Protein AF-A0A8H7NB41-F1 (afdb_monomer)

Solvent-accessible surface area (backbone atoms only — not comparable to full-atom values): 12766 Å² total; per-residue (Å²): 109,43,69,23,85,87,46,98,56,74,34,57,59,81,35,36,97,73,46,56,68,44,101,48,94,62,85,57,96,86,59,66,92,69,53,37,50,67,90,73,37,62,78,40,71,71,54,55,66,66,42,53,31,49,60,59,39,27,73,74,64,33,62,67,56,43,27,55,53,50,49,57,50,47,51,48,34,48,53,46,55,48,37,55,51,52,49,55,53,49,57,59,55,50,48,54,62,74,42,42,84,74,44,59,79,87,51,32,64,60,52,50,52,51,72,63,52,76,75,71,68,50,87,93,48,84,58,84,50,73,72,44,52,56,50,50,54,53,47,49,54,55,48,47,54,55,63,72,63,45,59,82,70,55,38,62,56,52,45,65,77,36,47,68,57,49,51,45,68,74,41,45,62,61,53,52,53,49,52,52,47,52,54,51,54,51,51,52,40,71,77,40,45,62,55,57,44,53,45,53,63,34,74,66,56,74,60,90,76,85,78,91,73,76,85,125

Radius of gyration: 22.37 Å; Cα contacts (8 Å, |Δi|>4): 162; chains: 1; bounding box: 49×41×61 Å

Mean predicted aligned error: 10.32 Å

Nearest PDB structures (foldseek):
  4tx5-assembly1_B  TM=2.158E-01  e=6.865E+00  Homo sapiens
  4tx5-assembly1_A  TM=2.307E-01  e=7.970E+00  Homo sapiens

Organism: Bionectria ochroleuca (NCBI:txid29856)

Structure (mmCIF, N/CA/C/O backbone):
data_AF-A0A8H7NB41-F1
#
_entry.id   AF-A0A8H7NB41-F1
#
loop_
_atom_site.group_PDB
_atom_site.id
_atom_site.type_symbol
_atom_site.label_atom_id
_atom_site.label_alt_id
_atom_site.label_comp_id
_atom_site.label_asym_id
_atom_site.label_entity_id
_atom_site.label_seq_id
_atom_site.pdbx_PDB_ins_code
_atom_site.Cartn_x
_atom_site.Cartn_y
_atom_site.Cartn_z
_atom_site.occupancy
_atom_site.B_iso_or_equiv
_atom_site.auth_seq_id
_atom_site.auth_comp_id
_atom_site.auth_asym_id
_atom_site.auth_atom_id
_atom_site.pdbx_PDB_model_num
ATOM 1 N N . MET A 1 1 ? -1.465 -9.335 20.911 1.00 74.50 1 MET A N 1
ATOM 2 C CA . MET A 1 1 ? -2.597 -9.201 21.853 1.00 74.50 1 MET A CA 1
ATOM 3 C C . MET A 1 1 ? -2.421 -7.928 22.672 1.00 74.50 1 MET A C 1
ATOM 5 O O . MET A 1 1 ? -1.280 -7.598 22.970 1.00 74.50 1 MET A O 1
ATOM 9 N N . ALA A 1 2 ? -3.509 -7.241 23.026 1.00 77.25 2 ALA A N 1
ATOM 10 C CA . ALA A 1 2 ? -3.534 -6.045 23.873 1.00 77.25 2 ALA A CA 1
ATOM 11 C C . ALA A 1 2 ? -4.668 -6.134 24.917 1.00 77.25 2 ALA A C 1
ATOM 13 O O . ALA A 1 2 ? -5.658 -6.845 24.715 1.00 77.25 2 ALA A O 1
ATOM 14 N N . ARG A 1 3 ? -4.509 -5.459 26.062 1.00 83.38 3 ARG A N 1
ATOM 15 C CA . ARG A 1 3 ? -5.505 -5.469 27.143 1.00 83.38 3 ARG A CA 1
ATOM 16 C C . ARG A 1 3 ? -6.560 -4.402 26.867 1.00 83.38 3 ARG A C 1
ATOM 18 O O . ARG A 1 3 ? -6.223 -3.241 26.693 1.00 83.38 3 ARG A O 1
ATOM 25 N N . CYS A 1 4 ? -7.832 -4.791 26.873 1.00 86.94 4 CYS A N 1
ATOM 26 C CA . CYS A 1 4 ? -8.945 -3.849 26.968 1.00 86.94 4 CYS A CA 1
ATOM 27 C C . CYS A 1 4 ? -9.380 -3.803 28.437 1.00 86.94 4 CYS A C 1
ATOM 29 O O . CYS A 1 4 ? -9.707 -4.861 28.975 1.00 86.94 4 CYS A O 1
ATOM 31 N N . PRO A 1 5 ? -9.451 -2.639 29.105 1.00 86.25 5 PRO A N 1
ATOM 32 C CA . PRO A 1 5 ? -9.837 -2.623 30.515 1.00 86.25 5 PRO A CA 1
ATOM 33 C C . PRO A 1 5 ? -11.331 -2.918 30.751 1.00 86.25 5 PRO A C 1
ATOM 35 O O . PRO A 1 5 ? -11.762 -2.959 31.894 1.00 86.25 5 PRO A O 1
ATOM 38 N N . GLY A 1 6 ? -12.124 -3.089 29.685 1.00 85.38 6 GLY A N 1
ATOM 39 C CA . GLY A 1 6 ? -13.514 -3.558 29.746 1.00 85.38 6 GLY A CA 1
ATOM 40 C C . GLY A 1 6 ? -13.665 -5.054 29.445 1.00 85.38 6 GLY A C 1
ATOM 41 O O . GLY A 1 6 ? -14.783 -5.552 29.426 1.00 85.38 6 GLY A O 1
ATOM 42 N N . CYS A 1 7 ? -12.565 -5.770 29.184 1.00 87.56 7 CYS A N 1
ATOM 43 C CA . CYS A 1 7 ? -12.576 -7.204 28.907 1.00 87.56 7 CYS A CA 1
ATOM 44 C C . CYS A 1 7 ? -11.772 -7.966 29.961 1.00 87.56 7 CYS A C 1
ATOM 46 O O . CYS A 1 7 ? -10.692 -7.541 30.369 1.00 87.56 7 CYS A O 1
ATOM 48 N N . GLU A 1 8 ? -12.250 -9.154 30.325 1.00 86.19 8 GLU A N 1
ATOM 49 C CA . GLU A 1 8 ? -11.515 -10.083 31.194 1.00 86.19 8 GLU A CA 1
ATOM 50 C C . GLU A 1 8 ? -10.350 -10.764 30.465 1.00 86.19 8 GLU A C 1
ATOM 52 O O . GLU A 1 8 ? -9.361 -11.167 31.074 1.00 86.19 8 GLU A O 1
ATOM 57 N N . ARG A 1 9 ? -10.458 -10.889 29.137 1.00 85.56 9 ARG A N 1
ATOM 58 C CA . ARG A 1 9 ? -9.464 -11.545 28.283 1.00 85.56 9 ARG A CA 1
ATOM 59 C C . ARG A 1 9 ? -8.695 -10.531 27.453 1.00 85.56 9 ARG A C 1
ATOM 61 O O . ARG A 1 9 ? -9.246 -9.523 27.002 1.00 85.56 9 ARG A O 1
ATOM 68 N N . TRP A 1 10 ? -7.435 -10.861 27.186 1.00 84.44 10 TRP A N 1
ATOM 69 C CA . TRP A 1 10 ? -6.636 -10.184 26.173 1.00 84.44 10 TRP A CA 1
ATOM 70 C C . TRP A 1 10 ? -7.332 -10.261 24.816 1.00 84.44 10 TRP A C 1
ATOM 72 O O . TRP A 1 10 ? -7.887 -11.296 24.457 1.00 84.44 10 TRP A O 1
ATOM 82 N N . GLN A 1 11 ? -7.282 -9.162 24.072 1.00 84.38 11 GLN A N 1
ATOM 83 C CA . GLN A 1 11 ? -7.895 -9.042 22.755 1.00 84.38 11 GLN A CA 1
ATOM 84 C C . GLN A 1 11 ? -6.811 -9.011 21.676 1.00 84.38 11 GLN A C 1
ATOM 86 O O . GLN A 1 11 ? -5.662 -8.629 21.934 1.00 84.38 11 GLN A O 1
ATOM 91 N N . GLU A 1 12 ? -7.155 -9.408 20.455 1.00 80.19 12 GLU A N 1
ATOM 92 C CA . GLU A 1 12 ? -6.266 -9.215 19.312 1.00 80.19 12 GLU A CA 1
ATOM 93 C C . GLU A 1 12 ? -6.061 -7.720 19.044 1.00 80.19 12 GLU A C 1
ATOM 95 O O . GLU A 1 12 ? -6.922 -6.895 19.328 1.00 80.19 12 GLU A O 1
ATOM 100 N N . VAL A 1 13 ? -4.904 -7.350 18.491 1.00 76.62 13 VAL A N 1
ATOM 101 C CA . VAL A 1 13 ? -4.576 -5.937 18.213 1.00 76.62 13 VAL A CA 1
ATOM 102 C C . VAL A 1 13 ? -5.593 -5.301 17.263 1.00 76.62 13 VAL A C 1
ATOM 104 O O . VAL A 1 13 ? -5.957 -4.145 17.446 1.00 76.62 13 VAL A O 1
ATOM 107 N N . ARG A 1 14 ? -6.097 -6.064 16.287 1.00 75.50 14 ARG A N 1
ATOM 108 C CA . ARG A 1 14 ? -7.124 -5.598 15.344 1.00 75.50 14 ARG A CA 1
ATOM 109 C C . ARG A 1 14 ? -8.468 -5.271 15.995 1.00 75.50 14 ARG A C 1
ATOM 111 O O . ARG A 1 14 ? -9.273 -4.564 15.402 1.00 75.50 14 ARG A O 1
ATOM 118 N N . ALA A 1 15 ? -8.703 -5.731 17.226 1.00 83.19 15 ALA A N 1
ATOM 119 C CA . ALA A 1 15 ? -9.877 -5.333 17.990 1.00 83.19 15 ALA A CA 1
ATOM 120 C C . ALA A 1 15 ? -9.805 -3.860 18.431 1.00 83.19 15 ALA A C 1
ATOM 122 O O . ALA A 1 15 ? -10.724 -3.388 19.091 1.00 83.19 15 ALA A O 1
ATOM 123 N N . PHE A 1 16 ? -8.732 -3.131 18.111 1.00 82.75 16 PHE A N 1
ATOM 124 C CA . PHE A 1 16 ? -8.510 -1.743 18.493 1.00 82.75 16 PHE A CA 1
ATOM 125 C C . PHE A 1 16 ? -8.286 -0.855 17.266 1.00 82.75 16 PHE A C 1
ATOM 127 O O . PHE A 1 16 ? -7.778 -1.284 16.237 1.00 82.75 16 PHE A O 1
ATOM 134 N N . ARG A 1 17 ? -8.621 0.427 17.414 1.00 83.12 17 ARG A N 1
ATOM 135 C CA . ARG A 1 17 ? -8.547 1.457 16.365 1.00 83.12 17 ARG A CA 1
ATOM 136 C C . ARG A 1 17 ? -7.202 2.198 16.411 1.00 83.12 17 ARG A C 1
ATOM 138 O O . ARG A 1 17 ? -7.166 3.411 16.619 1.00 83.12 17 ARG A O 1
ATOM 145 N N . ILE A 1 18 ? -6.091 1.463 16.307 1.00 74.19 18 ILE A N 1
ATOM 146 C CA . ILE A 1 18 ? -4.708 1.977 16.443 1.00 74.19 18 ILE A CA 1
ATOM 147 C C . ILE A 1 18 ? -3.811 1.522 15.294 1.00 74.19 18 ILE A C 1
ATOM 149 O O . ILE A 1 18 ? -4.124 0.548 14.620 1.00 74.19 18 ILE A O 1
ATOM 153 N N . GLY A 1 19 ? -2.689 2.217 15.080 1.00 61.62 19 GLY A N 1
ATOM 154 C CA . GLY A 1 19 ? -1.630 1.748 14.174 1.00 61.62 19 GLY A CA 1
ATOM 155 C C . GLY A 1 19 ? -1.609 2.377 12.781 1.00 61.62 19 GLY A C 1
ATOM 156 O O . GLY A 1 19 ? -0.926 1.861 11.910 1.00 61.62 19 GLY A O 1
ATOM 157 N N . VAL A 1 20 ? -2.276 3.517 12.565 1.00 54.59 20 VAL A N 1
ATOM 158 C CA . VAL A 1 20 ? -2.261 4.224 11.262 1.00 54.59 20 VAL A CA 1
ATOM 159 C C . VAL A 1 20 ? -0.843 4.664 10.866 1.00 54.59 20 VAL A C 1
ATOM 161 O O . VAL A 1 20 ? -0.573 4.903 9.700 1.00 54.59 20 VAL A O 1
ATOM 164 N N . GLY A 1 21 ? 0.088 4.753 11.820 1.00 51.53 21 GLY A N 1
ATOM 165 C CA . GLY A 1 21 ? 1.471 5.166 11.585 1.00 51.53 21 GLY A CA 1
ATOM 166 C C . GLY A 1 21 ? 2.510 4.045 11.644 1.00 51.53 21 GLY A C 1
ATOM 167 O O . GLY A 1 21 ? 3.604 4.215 11.117 1.00 51.53 21 GLY A O 1
ATOM 168 N N . GLU A 1 22 ? 2.201 2.911 12.265 1.00 53.53 22 GLU A N 1
ATOM 169 C CA . GLU A 1 22 ? 3.237 2.089 12.889 1.00 53.53 22 GLU A CA 1
ATOM 170 C C . GLU A 1 22 ? 3.046 0.602 12.629 1.00 53.53 22 GLU A C 1
ATOM 172 O O . GLU A 1 22 ? 1.958 0.053 12.786 1.00 53.53 22 GLU A O 1
ATOM 177 N N . ARG A 1 23 ? 4.154 -0.090 12.344 1.00 49.66 23 ARG A N 1
ATOM 178 C CA . ARG A 1 23 ? 4.173 -1.559 12.199 1.00 49.66 23 ARG A CA 1
ATOM 179 C C . ARG A 1 23 ? 3.940 -2.291 13.527 1.00 49.66 23 ARG A C 1
ATOM 181 O O . ARG A 1 23 ? 3.882 -3.519 13.555 1.00 49.66 23 ARG A O 1
ATOM 188 N N . ARG A 1 24 ? 3.875 -1.561 14.647 1.00 53.34 24 ARG A N 1
ATOM 189 C CA . ARG A 1 24 ? 3.711 -2.097 16.002 1.00 53.34 24 ARG A CA 1
ATOM 190 C C . ARG A 1 24 ? 2.531 -1.428 16.694 1.00 53.34 24 ARG A C 1
ATOM 192 O O . ARG A 1 24 ? 2.355 -0.220 16.622 1.00 53.34 24 ARG A O 1
ATOM 199 N N . TRP A 1 25 ? 1.772 -2.228 17.439 1.00 57.75 25 TRP A N 1
ATOM 200 C CA . TRP A 1 25 ? 0.631 -1.757 18.232 1.00 57.75 25 TRP A CA 1
ATOM 201 C C . TRP A 1 25 ? 1.036 -0.996 19.502 1.00 57.75 25 TRP A C 1
ATOM 203 O O . TRP A 1 25 ? 0.228 -0.262 20.063 1.00 57.75 25 TRP A O 1
ATOM 213 N N . ARG A 1 26 ? 2.284 -1.174 19.954 1.00 61.16 26 ARG A N 1
ATOM 214 C CA . ARG A 1 26 ? 2.897 -0.450 21.070 1.00 61.16 26 ARG A CA 1
ATOM 215 C C . ARG A 1 26 ? 4.232 0.155 20.611 1.00 61.16 26 ARG A C 1
ATOM 217 O O . ARG A 1 26 ? 5.002 -0.557 19.956 1.00 61.16 26 ARG A O 1
ATOM 224 N N . PRO A 1 27 ? 4.536 1.409 20.989 1.00 55.72 27 PRO A N 1
ATOM 225 C CA . PRO A 1 27 ? 5.874 1.986 20.895 1.00 55.72 27 PRO A CA 1
ATOM 226 C C . PRO A 1 27 ? 6.958 1.043 21.440 1.00 55.72 27 PRO A C 1
ATOM 228 O O . PRO A 1 27 ? 6.812 0.491 22.531 1.00 55.72 27 PRO A O 1
ATOM 231 N N . GLY A 1 28 ? 8.038 0.827 20.684 1.00 54.88 28 GLY A N 1
ATOM 232 C CA . GLY A 1 28 ? 9.206 0.067 21.153 1.00 54.88 28 GLY A CA 1
ATOM 233 C C . GLY A 1 28 ? 10.199 0.938 21.939 1.00 54.88 28 GLY A C 1
ATOM 234 O O . GLY A 1 28 ? 10.144 2.162 21.825 1.00 54.88 28 GLY A O 1
ATOM 235 N N . PRO A 1 29 ? 11.136 0.343 22.704 1.00 46.53 29 PRO A N 1
ATOM 236 C CA . PRO A 1 29 ? 12.234 1.099 23.309 1.00 46.53 29 PRO A CA 1
ATOM 237 C C . PRO A 1 29 ? 13.035 1.825 22.216 1.00 46.53 29 PRO A C 1
ATOM 239 O O . PRO A 1 29 ? 13.416 1.211 21.220 1.00 46.53 29 PRO A O 1
ATOM 242 N N . GLY A 1 30 ? 13.234 3.136 22.387 1.00 49.38 30 GLY A N 1
ATOM 243 C CA . GLY A 1 30 ? 13.803 4.031 21.368 1.00 49.38 30 GLY A CA 1
ATOM 244 C C . GLY A 1 30 ? 12.773 4.844 20.576 1.00 49.38 30 GLY A C 1
ATOM 245 O O . GLY A 1 30 ? 13.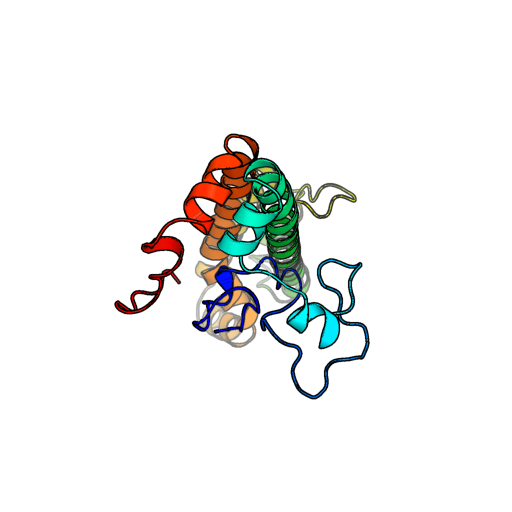153 5.553 19.648 1.00 49.38 30 GLY A O 1
ATOM 246 N N . PHE A 1 31 ? 11.483 4.767 20.924 1.00 48.69 31 PHE A N 1
ATOM 247 C CA . PHE A 1 31 ? 10.473 5.640 20.330 1.00 48.69 31 PHE A CA 1
ATOM 248 C C . PHE A 1 31 ? 10.774 7.110 20.650 1.00 48.69 31 PHE A C 1
ATOM 250 O O . PHE A 1 31 ? 10.920 7.445 21.831 1.00 48.69 31 PHE A O 1
ATOM 257 N N . PRO A 1 32 ? 10.833 8.002 19.645 1.00 45.28 32 PRO A N 1
ATOM 258 C CA . PRO A 1 32 ? 10.859 9.424 19.923 1.00 45.28 32 PRO A CA 1
ATOM 259 C C . PRO A 1 32 ? 9.572 9.780 20.672 1.00 45.28 32 PRO A C 1
ATOM 261 O O . PRO A 1 32 ? 8.468 9.409 20.262 1.00 45.28 32 PRO A O 1
ATOM 264 N N . ALA A 1 33 ? 9.715 10.468 21.805 1.00 40.66 33 ALA A N 1
ATOM 265 C CA . ALA A 1 33 ? 8.583 11.069 22.491 1.00 40.66 33 ALA A CA 1
ATOM 266 C C . ALA A 1 33 ? 7.851 11.968 21.480 1.00 40.66 33 ALA A C 1
ATOM 268 O O . ALA A 1 33 ? 8.414 12.966 21.039 1.00 40.66 33 ALA A O 1
ATOM 269 N N . GLY A 1 34 ? 6.644 11.577 21.057 1.00 43.75 34 GLY A N 1
ATOM 270 C CA . GLY A 1 34 ? 5.897 12.311 20.029 1.00 43.75 34 GLY A CA 1
ATOM 271 C C . GLY A 1 34 ? 5.425 11.511 18.812 1.00 43.75 34 GLY A C 1
ATOM 272 O O . GLY A 1 34 ? 4.915 12.108 17.872 1.00 43.75 34 GLY A O 1
ATOM 273 N N . ALA A 1 35 ? 5.593 10.186 18.776 1.00 42.19 35 ALA A N 1
ATOM 274 C CA . ALA A 1 35 ? 5.051 9.395 17.674 1.00 42.19 35 ALA A CA 1
ATOM 275 C C . ALA A 1 35 ? 3.515 9.452 17.647 1.00 42.19 35 ALA A C 1
ATOM 277 O O . ALA A 1 35 ? 2.834 9.127 18.630 1.00 42.19 35 ALA A O 1
ATOM 278 N N . THR A 1 36 ? 2.988 9.894 16.510 1.00 44.19 36 THR A N 1
ATOM 279 C CA . THR A 1 36 ? 1.588 10.254 16.336 1.00 44.19 36 THR A CA 1
ATOM 280 C C . THR A 1 36 ? 0.771 9.088 15.778 1.00 44.19 36 THR A C 1
ATOM 282 O O . THR A 1 36 ? 1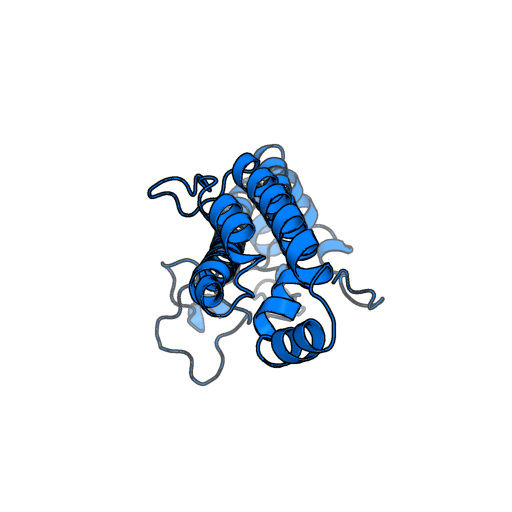.083 8.497 14.746 1.00 44.19 36 THR A O 1
ATOM 285 N N . HIS A 1 37 ? -0.347 8.772 16.429 1.00 45.19 37 HIS A N 1
ATOM 286 C CA . HIS A 1 37 ? -1.458 8.079 15.785 1.00 45.19 37 HIS A CA 1
ATOM 287 C C . HIS A 1 37 ? -2.154 9.087 14.873 1.00 45.19 37 HIS A C 1
ATOM 289 O O . HIS A 1 37 ? -2.820 10.000 15.361 1.00 45.19 37 HIS A O 1
ATOM 295 N N . GLY A 1 38 ? -1.914 8.972 13.564 1.00 46.94 38 GLY A N 1
ATOM 296 C CA . GLY A 1 38 ? -2.459 9.877 12.552 1.00 46.94 38 GLY A CA 1
ATOM 297 C C . GLY A 1 38 ? -2.202 11.348 12.876 1.00 46.94 38 GLY A C 1
ATOM 298 O O . GLY A 1 38 ? -3.134 12.041 13.265 1.00 46.94 38 GLY A O 1
ATOM 299 N N . GLU A 1 39 ? -0.954 11.801 12.758 1.00 45.41 39 GLU A N 1
ATOM 300 C CA . GLU A 1 39 ? -0.494 13.203 12.863 1.00 45.41 39 GLU A CA 1
ATOM 301 C C . GLU A 1 39 ? -0.858 13.993 14.143 1.00 45.41 39 GLU A C 1
ATOM 303 O O . GLU A 1 39 ? -0.312 15.069 14.351 1.00 45.41 39 GLU A O 1
ATOM 308 N N . THR A 1 40 ? -1.712 13.488 15.044 1.00 46.69 40 THR A N 1
ATOM 309 C CA . THR A 1 40 ? -2.364 14.330 16.068 1.00 46.69 40 THR A CA 1
ATOM 310 C C . THR A 1 40 ? -2.386 13.763 17.487 1.00 46.69 40 THR A C 1
ATOM 312 O O . THR A 1 40 ? -2.593 14.536 18.419 1.00 46.69 40 THR A O 1
ATOM 315 N N . VAL A 1 41 ? -2.138 12.464 17.711 1.00 55.75 41 VAL A N 1
ATOM 316 C CA . VAL A 1 41 ? -2.187 11.887 19.071 1.00 55.75 41 VAL A CA 1
ATOM 317 C C . VAL A 1 41 ? -0.894 11.166 19.430 1.00 55.75 41 VAL A C 1
ATOM 319 O O . VAL A 1 41 ? -0.582 10.131 18.850 1.00 55.75 41 VAL A O 1
ATOM 322 N N . ASN A 1 42 ? -0.171 11.669 20.431 1.00 60.59 42 ASN A N 1
ATOM 323 C CA . ASN A 1 42 ? 0.983 10.975 21.004 1.00 60.59 42 ASN A CA 1
ATOM 324 C C . ASN A 1 42 ? 0.533 9.659 21.650 1.00 60.59 42 ASN A C 1
ATOM 326 O O . ASN A 1 42 ? -0.284 9.669 22.573 1.00 60.59 42 ASN A O 1
ATOM 330 N N . ILE A 1 43 ? 1.081 8.528 21.198 1.00 65.00 43 ILE A N 1
ATOM 331 C CA . ILE A 1 43 ? 0.789 7.220 21.801 1.00 65.00 43 ILE A CA 1
ATOM 332 C C . ILE A 1 43 ? 1.522 7.126 23.147 1.00 65.00 43 ILE A C 1
ATOM 334 O O . ILE A 1 43 ? 2.682 6.721 23.216 1.00 65.00 43 ILE A O 1
ATOM 338 N N . THR A 1 44 ? 0.852 7.534 24.224 1.00 70.81 44 THR A N 1
ATOM 339 C CA . THR A 1 44 ? 1.337 7.403 25.606 1.00 70.81 44 THR A CA 1
ATOM 340 C C . THR A 1 44 ? 0.815 6.121 26.255 1.00 70.81 44 THR A C 1
ATOM 342 O O . THR A 1 44 ? -0.142 5.511 25.781 1.00 70.81 44 THR A O 1
ATOM 345 N N . GLU A 1 45 ? 1.418 5.710 27.372 1.00 72.25 45 GLU A N 1
ATOM 346 C CA . GLU A 1 45 ? 0.924 4.566 28.151 1.00 72.25 45 GLU A CA 1
ATOM 347 C C . GLU A 1 45 ? -0.497 4.830 28.678 1.00 72.25 45 GLU A C 1
ATOM 349 O O . GLU A 1 45 ? -1.373 3.992 28.508 1.00 72.25 45 GLU A O 1
ATOM 354 N N . ALA A 1 46 ? -0.781 6.056 29.134 1.00 75.94 46 ALA A N 1
ATOM 355 C CA . ALA A 1 46 ? -2.127 6.480 29.525 1.00 75.94 46 ALA A CA 1
ATOM 356 C C . ALA A 1 46 ? -3.152 6.405 28.373 1.00 75.94 46 ALA A C 1
ATOM 358 O O . ALA A 1 46 ? -4.305 6.037 28.593 1.00 75.94 46 ALA A O 1
ATOM 359 N N . PHE A 1 47 ? -2.748 6.724 27.136 1.00 76.25 47 PHE A N 1
ATOM 360 C CA . PHE A 1 47 ? -3.607 6.550 25.960 1.00 76.25 47 PHE A CA 1
ATOM 361 C C . PHE A 1 47 ? -3.909 5.067 25.701 1.00 76.25 47 PHE A C 1
ATOM 363 O O . PHE A 1 47 ? -5.061 4.700 25.468 1.00 76.25 47 PHE A O 1
ATOM 370 N N . LEU A 1 48 ? -2.883 4.213 25.771 1.00 75.00 48 LEU A N 1
ATOM 371 C CA . LEU A 1 48 ? -3.030 2.766 25.604 1.00 75.00 48 LEU A CA 1
ATOM 372 C C . LEU A 1 48 ? -3.878 2.137 26.716 1.00 75.00 48 LEU A C 1
ATOM 374 O O . LEU A 1 48 ? -4.661 1.237 26.436 1.00 75.00 48 LEU A O 1
ATOM 378 N N . ASP A 1 49 ? -3.785 2.631 27.946 1.00 76.31 49 ASP A N 1
ATOM 379 C CA . ASP A 1 49 ? -4.609 2.163 29.064 1.00 76.31 49 ASP A CA 1
ATOM 380 C C . ASP A 1 49 ? -6.065 2.639 28.952 1.00 76.31 49 ASP A C 1
ATOM 382 O O . ASP A 1 49 ? -6.986 1.978 29.434 1.00 76.31 49 ASP A O 1
ATOM 386 N N . GLY A 1 50 ? -6.297 3.773 28.287 1.00 79.19 50 GLY A N 1
ATOM 387 C CA . GLY A 1 50 ? -7.632 4.316 28.042 1.00 79.19 50 GLY A CA 1
ATOM 388 C C . GLY A 1 50 ? -8.372 3.667 26.870 1.00 79.19 50 GLY A C 1
ATOM 389 O O . GLY A 1 50 ? -9.592 3.825 26.751 1.00 79.19 50 GLY A O 1
ATOM 390 N N . ILE A 1 51 ? -7.677 2.937 25.991 1.00 82.88 51 ILE A N 1
ATOM 391 C CA . ILE A 1 51 ? -8.285 2.469 24.748 1.00 82.88 51 ILE A CA 1
ATOM 392 C C . ILE A 1 51 ? -9.194 1.251 24.950 1.00 82.88 51 ILE A C 1
ATOM 394 O O . ILE A 1 51 ? -8.857 0.247 25.579 1.00 82.88 51 ILE A O 1
ATOM 398 N N . ARG A 1 52 ? -10.391 1.328 24.363 1.00 89.00 52 ARG A N 1
ATOM 399 C CA . ARG A 1 52 ? -11.376 0.241 24.351 1.00 89.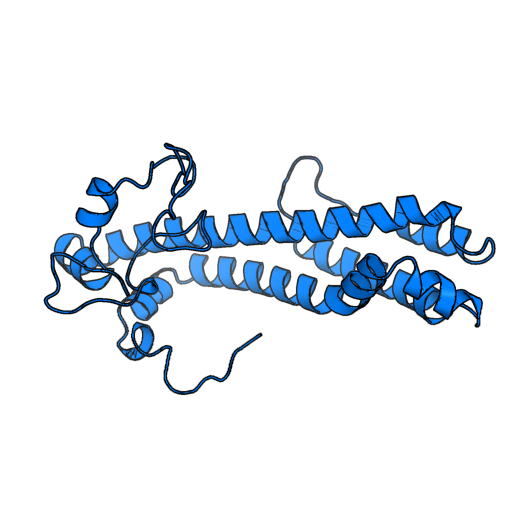00 52 ARG A CA 1
ATOM 400 C C . ARG A 1 52 ? -11.335 -0.517 23.032 1.00 89.00 52 ARG A C 1
ATOM 402 O O . ARG A 1 52 ? -11.263 0.107 21.966 1.00 89.00 52 ARG A O 1
ATOM 409 N N . CYS A 1 53 ? -11.467 -1.843 23.105 1.00 90.12 53 CYS A N 1
ATOM 410 C CA . CYS A 1 53 ? -11.698 -2.663 21.917 1.00 90.12 53 CYS A CA 1
ATOM 411 C C . CYS A 1 53 ? -13.013 -2.266 21.217 1.00 90.12 53 CYS A C 1
ATOM 413 O O . CYS A 1 53 ? -13.843 -1.564 21.798 1.00 90.12 53 CYS A O 1
ATOM 415 N N . ASN A 1 54 ? -13.213 -2.697 19.972 1.00 91.81 54 ASN A N 1
ATOM 416 C CA . ASN A 1 54 ? -14.379 -2.354 19.153 1.00 91.81 54 ASN A CA 1
ATOM 417 C C . ASN A 1 54 ? -15.692 -2.748 19.840 1.00 91.81 54 ASN A C 1
ATOM 419 O O . ASN A 1 54 ? -16.610 -1.937 19.877 1.00 91.81 54 ASN A O 1
ATOM 423 N N . ALA A 1 55 ? -15.746 -3.922 20.477 1.00 91.62 55 ALA A N 1
ATOM 424 C CA . ALA A 1 55 ? -16.926 -4.376 21.212 1.00 91.62 55 ALA A CA 1
ATOM 425 C C . ALA A 1 55 ? -17.264 -3.472 22.412 1.00 91.62 55 ALA A C 1
ATOM 427 O O . ALA A 1 55 ? -18.378 -2.961 22.499 1.00 91.62 55 ALA A O 1
ATOM 428 N N . CYS A 1 56 ? -16.303 -3.209 23.307 1.00 91.94 56 CYS A N 1
ATOM 429 C CA . CYS A 1 56 ? -16.529 -2.322 24.455 1.00 91.94 56 CYS A CA 1
ATOM 430 C C . CYS A 1 56 ? -16.820 -0.876 24.028 1.00 91.94 56 CYS A C 1
ATOM 432 O O . CYS A 1 56 ? -17.588 -0.187 24.692 1.00 91.94 56 CYS A O 1
ATOM 434 N N . PHE A 1 57 ? -16.212 -0.409 22.934 1.00 92.75 57 PHE A N 1
ATOM 435 C CA . PHE A 1 57 ? -16.492 0.915 22.385 1.00 92.75 57 PHE A CA 1
ATOM 436 C C . PHE A 1 57 ? -17.924 1.000 21.845 1.00 92.75 57 PHE A C 1
ATOM 438 O O . PHE A 1 57 ? -18.648 1.915 22.221 1.00 92.75 57 PHE A O 1
ATOM 445 N N . ALA A 1 58 ? -18.359 0.027 21.037 1.00 94.00 58 ALA A N 1
ATOM 446 C CA . ALA A 1 58 ? -19.726 -0.022 20.519 1.00 94.00 58 ALA A CA 1
ATOM 447 C C . ALA A 1 58 ? -20.769 -0.137 21.633 1.00 94.00 58 ALA A C 1
ATOM 449 O O . ALA A 1 58 ? -21.829 0.470 21.540 1.00 94.00 58 ALA A O 1
ATOM 450 N N . GLN A 1 59 ? -20.472 -0.883 22.699 1.00 94.00 59 GLN A N 1
ATOM 451 C CA . GLN A 1 59 ? -21.364 -0.987 23.853 1.00 94.00 59 GLN A CA 1
ATOM 452 C C . GLN A 1 59 ? -21.533 0.354 24.582 1.00 94.00 59 GLN A C 1
ATOM 454 O O . GLN A 1 59 ? -22.622 0.650 25.063 1.00 94.00 59 GLN A O 1
ATOM 459 N N . ALA A 1 60 ? -20.464 1.148 24.684 1.00 94.56 60 ALA A N 1
ATOM 460 C CA . ALA A 1 60 ? -20.483 2.424 25.394 1.00 94.56 60 ALA A CA 1
ATOM 461 C C . ALA A 1 60 ? -21.034 3.583 24.550 1.00 94.56 60 ALA A C 1
ATOM 463 O O . ALA A 1 60 ? -21.660 4.485 25.099 1.00 94.56 60 ALA A O 1
ATOM 464 N N . HIS A 1 61 ? -20.775 3.573 23.242 1.00 93.75 61 HIS A N 1
ATOM 465 C CA . HIS A 1 61 ? -21.033 4.718 22.370 1.00 93.75 61 HIS A CA 1
ATOM 466 C C . HIS A 1 61 ? -22.066 4.455 21.283 1.00 93.75 61 HIS A C 1
ATOM 468 O O . HIS A 1 61 ? -22.592 5.417 20.757 1.00 93.75 61 HIS A O 1
ATOM 474 N N . GLY A 1 62 ? -22.383 3.199 20.974 1.00 94.56 62 GLY A N 1
ATOM 475 C CA . GLY A 1 62 ? -23.238 2.845 19.848 1.00 94.56 62 GLY A CA 1
ATOM 476 C C . GLY A 1 62 ? -22.451 2.366 18.628 1.00 94.56 62 GLY A C 1
ATOM 477 O O . GLY A 1 62 ? -21.226 2.489 18.524 1.00 94.56 62 GLY A O 1
ATOM 478 N N . ARG A 1 63 ? -23.177 1.741 17.696 1.00 95.06 63 ARG A N 1
ATOM 479 C CA . ARG A 1 63 ? -22.602 1.219 16.448 1.00 95.06 63 ARG A CA 1
ATOM 480 C C . ARG A 1 63 ? -22.284 2.332 15.455 1.00 95.06 63 ARG A C 1
ATOM 482 O O . ARG A 1 63 ? -21.302 2.198 14.738 1.00 95.06 63 ARG A O 1
ATOM 489 N N . GLU A 1 64 ? -23.065 3.408 15.433 1.00 94.56 64 GLU A N 1
ATOM 490 C CA . GLU A 1 64 ? -22.874 4.540 14.516 1.00 94.56 64 GLU A CA 1
ATOM 491 C C . GLU A 1 64 ? -21.549 5.263 14.795 1.00 94.56 64 GLU A C 1
ATOM 493 O O . GLU A 1 64 ? -20.744 5.494 13.893 1.00 94.56 64 GLU A O 1
ATOM 498 N N . GLU A 1 65 ? -21.251 5.505 16.068 1.00 93.25 65 GLU A N 1
ATOM 499 C CA . GLU A 1 65 ? -19.998 6.083 16.539 1.00 93.25 65 GLU A CA 1
ATOM 500 C C . GLU A 1 65 ? -18.817 5.166 16.222 1.00 93.25 65 GLU A C 1
ATOM 502 O O . GLU A 1 65 ? -17.742 5.637 15.837 1.00 93.25 65 GLU A O 1
ATOM 507 N N . LEU A 1 66 ? -19.003 3.846 16.347 1.00 92.12 66 LEU A N 1
ATOM 508 C CA . LEU A 1 66 ? -17.987 2.884 15.933 1.00 92.12 66 LEU A CA 1
ATOM 509 C C . LEU A 1 66 ? -17.770 2.927 14.412 1.00 92.12 66 LEU A C 1
ATOM 511 O O . LEU A 1 66 ? -16.616 2.903 13.985 1.00 92.12 66 LEU A O 1
ATOM 515 N N . THR A 1 67 ? -18.832 3.036 13.607 1.00 93.12 67 THR A N 1
ATOM 516 C CA . THR A 1 67 ? -18.747 3.189 12.146 1.00 93.12 67 THR A CA 1
ATOM 517 C C . THR A 1 67 ? -17.926 4.419 11.780 1.00 93.12 67 THR A C 1
ATOM 519 O O . THR A 1 67 ? -16.985 4.313 10.992 1.00 93.12 67 THR A O 1
ATOM 522 N N . ALA A 1 68 ? -18.224 5.576 12.375 1.00 89.38 68 ALA A N 1
ATOM 523 C CA . ALA A 1 68 ? -17.496 6.816 12.115 1.00 89.38 68 ALA A CA 1
ATOM 524 C C . ALA A 1 68 ? -16.015 6.702 12.516 1.00 89.38 68 ALA A C 1
ATOM 526 O O . ALA A 1 68 ? -15.121 7.068 11.745 1.00 89.38 68 ALA A O 1
ATOM 527 N N . ALA A 1 69 ? -15.742 6.140 13.698 1.00 88.00 69 ALA A N 1
ATOM 528 C CA . ALA A 1 69 ? -14.383 5.956 14.194 1.00 88.00 69 ALA A CA 1
ATOM 529 C C . ALA A 1 69 ? -13.570 4.979 13.326 1.00 88.00 69 ALA A C 1
ATOM 531 O O . ALA A 1 69 ? -12.417 5.269 13.004 1.00 88.00 69 ALA A O 1
ATOM 532 N N . LEU A 1 70 ? -14.156 3.843 12.930 1.00 88.31 70 LEU A N 1
ATOM 5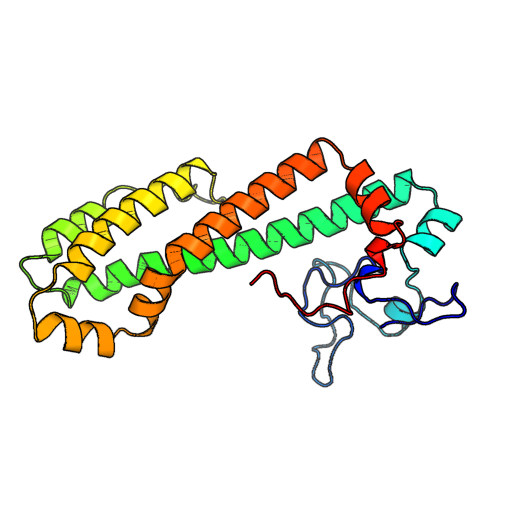33 C CA . LEU A 1 70 ? -13.504 2.860 12.062 1.00 88.31 70 LEU A CA 1
ATOM 534 C C . LEU A 1 70 ? -13.302 3.395 10.651 1.00 88.31 70 LEU A C 1
ATOM 536 O O . LEU A 1 70 ? -12.217 3.216 10.117 1.00 88.31 70 LEU A O 1
ATOM 540 N N . SER A 1 71 ? -14.284 4.087 10.076 1.00 88.31 71 SER A N 1
ATOM 541 C CA . SER A 1 71 ? -14.160 4.670 8.735 1.00 88.31 71 SER A CA 1
ATOM 542 C C . SER A 1 71 ? -13.027 5.695 8.695 1.00 88.31 71 SER A C 1
ATOM 544 O O . SER A 1 71 ? -12.135 5.604 7.859 1.00 88.31 71 SER A O 1
ATOM 546 N N . SER A 1 72 ? -12.993 6.619 9.662 1.00 84.69 72 SER A N 1
ATOM 547 C CA . SER A 1 72 ? -11.909 7.602 9.787 1.00 84.69 72 SER A CA 1
ATOM 548 C C . SER A 1 72 ? -10.541 6.931 9.955 1.00 84.69 72 SER A C 1
ATOM 550 O O . SER A 1 72 ? -9.576 7.293 9.282 1.00 84.69 72 SER A O 1
ATOM 552 N N . TRP A 1 73 ? -10.456 5.913 10.815 1.00 83.19 73 TRP A N 1
ATOM 553 C CA . TRP A 1 73 ? -9.231 5.144 11.026 1.00 83.19 73 TRP A CA 1
ATOM 554 C C . TRP A 1 73 ? -8.773 4.409 9.756 1.00 83.19 73 TRP A C 1
ATOM 556 O O . TRP A 1 73 ? -7.611 4.524 9.367 1.00 83.19 73 TRP A O 1
ATOM 566 N N . PHE A 1 74 ? -9.682 3.697 9.090 1.00 84.25 74 PHE A N 1
ATOM 567 C CA . PHE A 1 74 ? -9.384 2.867 7.926 1.00 84.25 74 PHE A CA 1
ATOM 568 C C . PHE A 1 74 ? -9.023 3.715 6.706 1.00 84.25 74 PHE A C 1
ATOM 570 O O . PHE A 1 74 ? -8.049 3.411 6.028 1.00 84.25 74 PHE A O 1
ATOM 577 N N . PHE A 1 75 ? -9.723 4.828 6.459 1.00 83.69 75 PHE A N 1
ATOM 578 C CA . PHE A 1 75 ? -9.370 5.731 5.360 1.00 83.69 75 PHE A CA 1
ATOM 579 C C . PHE A 1 75 ? -7.987 6.345 5.534 1.00 83.69 75 PHE A C 1
ATOM 581 O O . PHE A 1 75 ? -7.251 6.455 4.558 1.00 83.69 75 PHE A O 1
ATOM 588 N N . ARG A 1 76 ? -7.588 6.697 6.762 1.00 79.50 76 ARG A N 1
ATOM 589 C CA . ARG A 1 76 ? -6.217 7.166 7.002 1.00 79.50 76 ARG A CA 1
ATOM 590 C C . ARG A 1 76 ? -5.188 6.064 6.753 1.00 79.50 76 ARG A C 1
ATOM 592 O O . ARG A 1 76 ? -4.135 6.348 6.192 1.00 79.50 76 ARG A O 1
ATOM 599 N N . LEU A 1 77 ? -5.487 4.824 7.150 1.00 78.94 77 LEU A N 1
ATOM 600 C CA . LEU A 1 77 ? -4.616 3.674 6.897 1.00 78.94 77 LEU A CA 1
ATOM 601 C C . LEU A 1 77 ? -4.450 3.421 5.390 1.00 78.94 77 LEU A C 1
ATOM 603 O O . LEU A 1 77 ? -3.324 3.292 4.913 1.00 78.94 77 LEU A O 1
ATOM 607 N N . LEU A 1 78 ? -5.558 3.408 4.644 1.00 82.50 78 LEU A N 1
ATOM 608 C CA . LEU A 1 78 ? -5.557 3.252 3.190 1.00 82.50 78 LEU A CA 1
ATOM 609 C C . LEU A 1 78 ? -4.792 4.387 2.506 1.00 82.50 78 LEU A C 1
ATOM 611 O O . LEU A 1 78 ? -3.892 4.112 1.720 1.00 82.50 78 LEU A O 1
ATOM 615 N N . ALA A 1 79 ? -5.084 5.644 2.854 1.00 79.50 79 ALA A N 1
ATOM 616 C CA . ALA A 1 79 ? -4.424 6.811 2.273 1.00 79.50 79 ALA A CA 1
ATOM 617 C C . ALA A 1 79 ? -2.912 6.806 2.522 1.00 79.50 79 ALA A C 1
ATOM 619 O O . ALA A 1 79 ? -2.136 7.126 1.621 1.00 79.50 79 ALA A O 1
ATOM 620 N N . LYS A 1 80 ? -2.479 6.406 3.725 1.00 76.81 80 LYS A N 1
ATOM 621 C CA . LYS A 1 80 ? -1.056 6.267 4.030 1.00 76.81 80 LYS A CA 1
ATOM 622 C C . LYS A 1 80 ? -0.403 5.189 3.166 1.00 76.81 80 LYS A C 1
ATOM 624 O O . LYS A 1 80 ? 0.594 5.478 2.514 1.00 76.81 80 LYS A O 1
ATOM 629 N N . HIS A 1 81 ? -0.952 3.973 3.153 1.00 79.81 81 HIS A N 1
ATOM 630 C CA . HIS A 1 81 ? -0.379 2.877 2.365 1.00 79.81 81 HIS A CA 1
ATOM 631 C C . HIS A 1 81 ? -0.346 3.196 0.878 1.00 79.81 81 HIS A C 1
ATOM 633 O O . HIS A 1 81 ? 0.644 2.916 0.211 1.00 79.81 81 HIS A O 1
ATOM 639 N N . GLN A 1 82 ? -1.404 3.821 0.377 1.00 80.62 82 GLN A N 1
ATOM 640 C CA . GLN A 1 82 ? -1.454 4.314 -0.983 1.00 80.62 82 GLN A CA 1
ATOM 641 C C . GLN A 1 82 ? -0.321 5.316 -1.238 1.00 80.62 82 GLN A C 1
ATOM 643 O O . GLN A 1 82 ? 0.480 5.094 -2.135 1.00 80.62 82 GLN A O 1
ATOM 648 N N . SER A 1 83 ? -0.182 6.351 -0.405 1.00 77.50 83 SER A N 1
ATOM 649 C CA . SER A 1 83 ? 0.860 7.374 -0.587 1.00 77.50 83 SER A CA 1
ATOM 650 C C . SER A 1 83 ? 2.276 6.779 -0.566 1.00 77.50 83 SER A C 1
ATOM 652 O O . SER A 1 83 ? 3.118 7.163 -1.373 1.00 77.50 83 SER A O 1
ATOM 654 N N . GLU A 1 84 ? 2.548 5.820 0.329 1.00 78.44 84 GLU A N 1
ATOM 655 C CA . GLU A 1 84 ? 3.839 5.116 0.397 1.00 78.44 84 GLU A CA 1
ATOM 656 C C . GLU A 1 84 ? 4.129 4.328 -0.891 1.00 78.44 84 GLU A C 1
ATOM 658 O O . GLU A 1 84 ? 5.211 4.446 -1.462 1.00 78.44 84 GLU A O 1
ATOM 663 N N . LEU A 1 85 ? 3.152 3.566 -1.385 1.00 79.50 85 LEU A N 1
ATOM 664 C CA . LEU A 1 85 ? 3.309 2.747 -2.590 1.00 79.50 85 LEU A CA 1
ATOM 665 C C . LEU A 1 85 ? 3.404 3.575 -3.869 1.00 79.50 85 LEU A C 1
ATOM 667 O O . LEU A 1 85 ? 4.099 3.192 -4.807 1.00 79.50 85 LEU A O 1
ATOM 671 N N . GLU A 1 86 ? 2.694 4.694 -3.931 1.00 78.12 86 GLU A N 1
ATOM 672 C CA . GLU A 1 86 ? 2.765 5.619 -5.056 1.00 78.12 86 GLU A CA 1
ATOM 673 C C . GLU A 1 86 ? 4.121 6.314 -5.126 1.00 78.12 86 GLU A C 1
ATOM 675 O O . GLU A 1 86 ? 4.685 6.448 -6.214 1.00 78.12 86 GLU A O 1
ATOM 680 N N . LEU A 1 87 ? 4.674 6.702 -3.972 1.00 75.56 87 LEU A N 1
ATOM 681 C CA . LEU A 1 87 ? 6.047 7.188 -3.885 1.00 75.56 87 LEU A CA 1
ATOM 682 C C . LEU A 1 87 ? 7.029 6.107 -4.342 1.00 75.56 87 LEU A C 1
ATOM 684 O O . LEU A 1 87 ? 7.862 6.394 -5.195 1.00 75.56 87 LEU A O 1
ATOM 688 N N . ASP A 1 88 ? 6.896 4.867 -3.867 1.00 75.81 88 ASP A N 1
ATOM 689 C CA . ASP A 1 88 ? 7.750 3.757 -4.310 1.00 75.81 88 ASP A CA 1
ATOM 690 C C . ASP A 1 88 ? 7.648 3.532 -5.831 1.00 75.81 88 ASP A C 1
ATOM 692 O O . ASP A 1 88 ? 8.661 3.371 -6.513 1.00 75.81 88 ASP A O 1
ATOM 696 N N . ALA A 1 89 ? 6.439 3.579 -6.398 1.00 75.88 89 ALA A N 1
ATOM 697 C CA . ALA A 1 89 ? 6.229 3.459 -7.839 1.00 75.88 89 ALA A CA 1
ATOM 698 C C . ALA A 1 89 ? 6.903 4.597 -8.617 1.00 75.88 89 ALA A C 1
ATOM 700 O O . ALA A 1 89 ? 7.546 4.346 -9.637 1.00 75.88 89 ALA A O 1
ATOM 701 N N . PHE A 1 90 ? 6.773 5.834 -8.132 1.00 74.94 90 PHE A N 1
ATOM 702 C CA . PHE A 1 90 ? 7.349 7.019 -8.762 1.00 74.94 90 PHE A CA 1
ATOM 703 C C . PHE A 1 90 ? 8.877 7.033 -8.687 1.00 74.94 90 PHE A C 1
ATOM 705 O O . PHE A 1 90 ? 9.539 7.283 -9.690 1.00 74.94 90 PHE A O 1
ATOM 712 N N . TRP A 1 91 ? 9.448 6.750 -7.515 1.00 74.38 91 TRP A N 1
ATOM 713 C CA . TRP A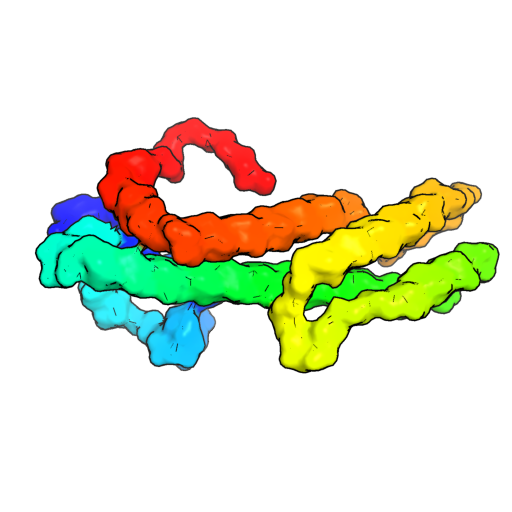 1 91 ? 10.896 6.773 -7.302 1.00 74.38 91 TRP A CA 1
ATOM 714 C C . TRP A 1 91 ? 11.604 5.740 -8.171 1.00 74.38 91 TRP A C 1
ATOM 716 O O . TRP A 1 91 ? 12.648 6.019 -8.753 1.00 74.38 91 TRP A O 1
ATOM 726 N N . GLU A 1 92 ? 11.042 4.541 -8.279 1.00 76.00 92 GLU A N 1
ATOM 727 C CA . GLU A 1 92 ? 11.626 3.487 -9.104 1.00 76.00 92 GLU A CA 1
ATOM 728 C C . GLU A 1 92 ? 11.411 3.749 -10.603 1.00 76.00 92 GLU A C 1
ATOM 730 O O . GLU A 1 92 ? 12.300 3.455 -11.403 1.00 76.00 92 GLU A O 1
ATOM 735 N N . TRP A 1 93 ? 10.298 4.389 -10.984 1.00 77.06 93 TRP A N 1
ATOM 736 C CA . TRP A 1 93 ? 10.117 4.908 -12.342 1.00 77.06 93 TRP A CA 1
ATOM 737 C C . TRP A 1 93 ? 11.182 5.954 -12.693 1.00 77.06 93 TRP A C 1
ATOM 739 O O . TRP A 1 93 ? 11.778 5.898 -13.769 1.00 77.06 93 TRP A O 1
ATOM 749 N N . ASP A 1 94 ? 11.476 6.882 -11.780 1.00 77.50 94 ASP A N 1
ATOM 750 C CA . ASP A 1 94 ? 12.481 7.921 -12.008 1.00 77.50 94 ASP A CA 1
ATOM 751 C C . ASP A 1 94 ? 13.900 7.345 -12.122 1.00 77.50 94 ASP A C 1
ATOM 753 O O . ASP A 1 94 ? 14.681 7.803 -12.951 1.00 77.50 94 ASP A O 1
ATOM 757 N N . LYS A 1 95 ? 14.214 6.240 -11.433 1.00 78.88 95 LYS A N 1
ATOM 758 C CA . LYS A 1 95 ? 15.501 5.544 -11.626 1.00 78.88 95 LYS A CA 1
ATOM 759 C C . LYS A 1 95 ? 15.718 5.034 -13.048 1.00 78.88 95 LYS A C 1
ATOM 761 O O . LYS A 1 95 ? 16.864 4.911 -13.471 1.00 78.88 95 LYS A O 1
ATOM 766 N N . ILE A 1 96 ? 14.663 4.753 -13.819 1.00 82.12 96 ILE A N 1
ATOM 767 C CA . ILE A 1 96 ? 14.821 4.405 -15.242 1.00 82.12 96 ILE A CA 1
ATOM 768 C C . ILE A 1 96 ? 15.444 5.585 -16.007 1.00 82.12 96 ILE A C 1
ATOM 770 O O . ILE A 1 96 ? 16.254 5.376 -16.912 1.00 82.12 96 ILE A O 1
ATOM 774 N N . ARG A 1 97 ? 15.122 6.827 -15.620 1.00 83.44 97 ARG A N 1
ATOM 775 C CA . ARG A 1 97 ? 15.718 8.048 -16.179 1.00 83.44 97 ARG A CA 1
ATOM 776 C C . ARG A 1 97 ? 17.209 8.131 -15.872 1.00 83.44 97 ARG A C 1
ATOM 778 O O . ARG A 1 97 ? 17.986 8.391 -16.788 1.00 83.44 97 ARG A O 1
ATOM 785 N N . ASP A 1 98 ? 17.597 7.851 -14.632 1.00 82.50 98 ASP A N 1
ATOM 786 C CA . ASP A 1 98 ? 19.004 7.837 -14.208 1.00 82.50 98 ASP A CA 1
ATOM 787 C C . ASP A 1 98 ? 19.817 6.755 -14.925 1.00 82.50 98 ASP A C 1
ATOM 789 O O . ASP A 1 98 ? 21.009 6.923 -15.179 1.00 82.50 98 ASP A O 1
ATOM 793 N N . LEU A 1 99 ? 19.166 5.648 -15.289 1.00 82.38 99 LEU A N 1
ATOM 794 C CA . LEU A 1 99 ? 19.792 4.532 -15.993 1.00 82.38 99 LEU A CA 1
ATOM 795 C C . LEU A 1 99 ? 19.902 4.738 -17.500 1.00 82.38 99 LEU A C 1
ATOM 797 O O . LEU A 1 99 ? 20.717 4.068 -18.136 1.00 82.38 99 LEU A O 1
ATOM 801 N N . LEU A 1 100 ? 19.124 5.657 -18.081 1.00 85.12 100 LEU A N 1
ATOM 802 C CA . LEU A 1 100 ? 19.092 5.897 -19.523 1.00 85.12 100 LEU A CA 1
ATOM 803 C C . LEU A 1 100 ? 20.492 6.071 -20.146 1.00 85.12 100 LEU A C 1
ATOM 805 O O . LEU A 1 100 ? 20.748 5.408 -21.151 1.00 85.12 100 LEU A O 1
ATOM 809 N N . PRO A 1 101 ? 21.428 6.866 -19.582 1.00 85.69 101 PRO A N 1
ATOM 810 C CA . PRO A 1 101 ? 22.763 7.033 -20.162 1.00 85.69 101 PRO A CA 1
ATOM 811 C C . PRO A 1 101 ? 23.595 5.748 -20.149 1.00 85.69 101 PRO A C 1
ATOM 813 O O . PRO A 1 101 ? 24.509 5.594 -20.957 1.00 85.69 101 PRO A O 1
ATOM 816 N N . SER A 1 102 ? 23.303 4.840 -19.217 1.00 83.00 102 SER A N 1
ATOM 817 C CA . SER A 1 102 ? 23.993 3.563 -19.097 1.00 83.00 102 SER A CA 1
ATOM 818 C C . SER A 1 102 ? 23.419 2.507 -20.030 1.00 83.00 102 SER A C 1
ATOM 820 O O . SER A 1 102 ? 24.113 1.537 -20.291 1.00 83.00 102 SER A O 1
ATOM 822 N N . LEU A 1 103 ? 22.197 2.647 -20.548 1.00 83.31 103 LEU A N 1
ATOM 823 C CA . LEU A 1 103 ? 21.607 1.649 -21.444 1.00 83.31 103 LEU A CA 1
ATOM 824 C C . LEU A 1 103 ? 22.353 1.553 -22.789 1.00 83.31 103 LEU A C 1
ATOM 826 O O . LEU A 1 103 ? 22.979 2.527 -23.214 1.00 83.31 103 LEU A O 1
ATOM 830 N N . PRO A 1 104 ? 22.265 0.411 -23.498 1.00 85.25 104 PRO A N 1
ATOM 831 C CA . PRO A 1 104 ? 22.801 0.280 -24.854 1.00 85.25 104 PRO A CA 1
ATOM 832 C C . PRO A 1 104 ? 22.287 1.398 -25.769 1.00 85.25 104 PRO A C 1
ATOM 834 O O . PRO A 1 104 ? 21.094 1.693 -25.772 1.00 85.25 104 PRO A O 1
ATOM 837 N N . SER A 1 105 ? 23.160 2.011 -26.574 1.00 87.06 105 SER A N 1
ATOM 838 C CA . SER A 1 105 ? 22.802 3.160 -27.430 1.00 87.06 105 SER A CA 1
ATOM 839 C C . SER A 1 105 ? 21.614 2.880 -28.358 1.00 87.06 105 SER A C 1
ATOM 841 O O . SER A 1 105 ? 20.831 3.776 -28.655 1.00 87.06 105 SER A O 1
ATOM 843 N N . GLU A 1 106 ? 21.452 1.625 -28.768 1.00 87.69 106 GLU A N 1
ATOM 844 C CA . GLU A 1 106 ? 20.360 1.128 -29.606 1.00 87.69 106 GLU A CA 1
ATOM 845 C C . GLU A 1 106 ? 18.994 1.163 -28.896 1.00 87.69 106 GLU A C 1
ATOM 847 O O . GLU A 1 106 ? 17.966 1.387 -29.534 1.00 87.69 106 GLU A O 1
ATOM 852 N N . THR A 1 107 ? 18.964 0.963 -27.573 1.00 87.81 107 THR A N 1
ATOM 853 C CA . THR A 1 107 ? 17.726 0.926 -26.777 1.00 87.81 107 THR A CA 1
ATOM 854 C C . THR A 1 107 ? 17.371 2.282 -26.172 1.00 87.81 107 THR A C 1
ATOM 856 O O . THR A 1 107 ? 16.197 2.530 -25.877 1.00 87.81 107 THR A O 1
ATOM 859 N N . GLN A 1 108 ? 18.347 3.187 -26.037 1.00 89.38 108 GLN A N 1
ATOM 860 C CA . GLN A 1 108 ? 18.154 4.521 -25.462 1.00 89.38 108 GLN A CA 1
ATOM 861 C C . GLN A 1 108 ? 17.001 5.316 -26.104 1.00 89.38 108 GLN A C 1
ATOM 863 O O . GLN A 1 108 ? 16.179 5.833 -25.348 1.00 89.38 108 GLN A O 1
ATOM 868 N N . PRO A 1 109 ? 16.842 5.403 -27.444 1.00 91.25 109 PRO A N 1
ATOM 869 C CA . PRO A 1 109 ? 15.742 6.165 -28.040 1.00 91.25 109 PRO A CA 1
ATOM 870 C C . PRO A 1 109 ? 14.363 5.613 -27.665 1.00 91.25 109 PRO A C 1
ATOM 872 O O . PRO A 1 109 ? 13.435 6.377 -27.398 1.00 91.25 109 PRO A O 1
ATOM 875 N N . ALA A 1 110 ? 14.232 4.285 -27.604 1.00 88.81 110 ALA A N 1
ATOM 876 C CA . ALA A 1 110 ? 12.982 3.625 -27.250 1.00 88.81 110 ALA A CA 1
ATOM 877 C C . ALA A 1 110 ? 12.627 3.858 -25.773 1.00 88.81 110 ALA A C 1
ATOM 879 O O . ALA A 1 110 ? 11.500 4.246 -25.468 1.00 88.81 110 ALA A O 1
ATOM 880 N N . VAL A 1 111 ? 13.597 3.721 -24.861 1.00 87.94 111 VAL A N 1
ATOM 881 C CA . VAL A 1 111 ? 13.387 4.028 -23.435 1.00 87.94 111 VAL A CA 1
ATOM 882 C C . VAL A 1 111 ? 13.113 5.516 -23.223 1.00 87.94 111 VAL A C 1
ATOM 884 O O . VAL A 1 111 ? 12.210 5.873 -22.471 1.00 87.94 111 VAL A O 1
ATOM 887 N N . GLN A 1 112 ? 13.807 6.399 -23.940 1.00 88.56 112 GLN A N 1
ATOM 888 C CA . GLN A 1 112 ? 13.551 7.835 -23.878 1.00 88.56 112 GLN A CA 1
ATOM 889 C C . GLN A 1 112 ? 12.131 8.182 -24.349 1.00 88.56 112 GLN A C 1
ATOM 891 O O . GLN A 1 112 ? 11.492 9.046 -23.752 1.00 88.56 112 GLN A O 1
ATOM 896 N N . SER A 1 113 ? 11.610 7.505 -25.377 1.00 87.19 113 SER A N 1
ATOM 897 C CA . SER A 1 113 ? 10.219 7.671 -25.811 1.00 87.19 113 SER A CA 1
ATOM 898 C C . SER A 1 113 ? 9.222 7.241 -24.732 1.00 87.19 113 SER A C 1
ATOM 900 O O . SER A 1 113 ? 8.223 7.927 -24.534 1.00 87.19 113 SER A O 1
ATOM 902 N N . ILE A 1 114 ? 9.494 6.143 -24.019 1.00 86.38 114 ILE A N 1
ATOM 903 C CA . ILE A 1 114 ? 8.656 5.666 -22.906 1.00 86.38 114 ILE A CA 1
ATOM 904 C C . ILE A 1 114 ? 8.662 6.679 -21.756 1.00 86.38 114 ILE A C 1
ATOM 906 O O . ILE A 1 114 ? 7.607 7.006 -21.227 1.00 86.38 114 ILE A O 1
ATOM 910 N N . LEU A 1 115 ? 9.829 7.224 -21.401 1.00 81.69 115 LEU A N 1
ATOM 911 C CA . LEU A 1 115 ? 9.957 8.227 -20.336 1.00 81.69 115 LEU A CA 1
ATOM 912 C C . LEU A 1 115 ? 9.316 9.577 -20.689 1.00 81.69 115 LEU A C 1
ATOM 914 O O . LEU A 1 115 ? 8.915 10.317 -19.793 1.00 81.69 115 LEU A O 1
ATOM 918 N N . ARG A 1 116 ? 9.252 9.920 -21.983 1.00 78.06 116 ARG A N 1
ATOM 919 C CA . ARG A 1 116 ? 8.602 11.142 -22.483 1.00 78.06 116 ARG A CA 1
ATOM 920 C C . ARG A 1 116 ? 7.093 11.018 -22.611 1.00 78.06 116 ARG A C 1
ATOM 922 O O . ARG A 1 116 ? 6.433 12.051 -22.680 1.00 78.06 116 ARG A O 1
ATOM 929 N N . ALA A 1 117 ? 6.553 9.802 -22.691 1.00 71.38 117 ALA A N 1
ATOM 930 C CA . ALA A 1 117 ? 5.118 9.607 -22.597 1.00 71.38 117 ALA A CA 1
ATOM 931 C C . ALA A 1 117 ? 4.706 10.071 -21.198 1.00 71.38 117 ALA A C 1
ATOM 933 O O . ALA A 1 117 ? 5.014 9.413 -20.207 1.00 71.38 117 ALA A O 1
ATOM 934 N N . GLU A 1 118 ? 4.126 11.271 -21.125 1.00 58.47 118 GLU A N 1
ATOM 935 C CA . GLU A 1 118 ? 3.852 11.942 -19.863 1.00 58.47 118 GLU A CA 1
ATOM 936 C C . GLU A 1 118 ? 3.033 11.029 -18.959 1.00 58.47 118 GLU A C 1
ATOM 938 O O . GLU A 1 118 ? 1.858 10.741 -19.195 1.00 58.47 118 GLU A O 1
ATOM 943 N N . PHE A 1 119 ? 3.670 10.590 -17.881 1.00 59.12 119 PHE A N 1
ATOM 944 C CA . PHE A 1 119 ? 2.944 10.146 -16.720 1.00 59.12 119 PHE A CA 1
ATOM 945 C C . PHE A 1 119 ? 2.327 11.400 -16.110 1.00 59.12 119 PHE A C 1
ATOM 947 O O . PHE A 1 119 ? 3.036 12.223 -15.528 1.00 59.12 119 PHE A O 1
ATOM 954 N N . VAL A 1 120 ? 1.011 11.570 -16.263 1.00 51.81 120 VAL A N 1
ATOM 955 C CA . VAL A 1 120 ? 0.256 12.566 -15.496 1.00 51.81 120 VAL A CA 1
ATOM 956 C C . VAL A 1 120 ? 0.203 12.063 -14.050 1.00 51.81 120 VAL A C 1
ATOM 958 O O . VAL A 1 120 ? -0.818 11.578 -13.561 1.00 51.81 120 VAL A O 1
ATOM 961 N N . ALA A 1 121 ? 1.346 12.138 -13.365 1.00 49.12 121 ALA A N 1
ATOM 962 C CA . ALA A 1 121 ? 1.358 12.373 -11.938 1.00 49.12 121 ALA A CA 1
ATOM 963 C C . ALA A 1 121 ? 0.697 13.737 -11.793 1.00 49.12 121 ALA A C 1
ATOM 965 O O . ALA A 1 121 ? 1.252 14.755 -12.209 1.00 49.12 121 ALA A O 1
ATOM 966 N N . SER A 1 122 ? -0.549 13.736 -11.335 1.00 42.59 122 SER A N 1
ATOM 967 C CA . SER A 1 122 ? -1.304 14.941 -11.026 1.00 42.59 122 SER A CA 1
ATOM 968 C C . SER A 1 122 ? -0.395 15.945 -10.330 1.00 42.59 122 SER A C 1
ATOM 970 O O . SER A 1 122 ? 0.075 15.690 -9.221 1.00 42.59 122 SER A O 1
ATOM 972 N N . GLN A 1 123 ? -0.128 17.068 -11.001 1.00 38.19 123 GLN A N 1
ATOM 973 C CA . GLN A 1 123 ? 0.637 18.171 -10.439 1.00 38.19 123 GLN A CA 1
ATOM 974 C C . GLN A 1 123 ? 0.052 18.529 -9.066 1.00 38.19 123 GLN A C 1
ATOM 976 O O . GLN A 1 123 ? -1.060 19.043 -8.972 1.00 38.19 123 GLN A O 1
ATOM 981 N N . GLY A 1 124 ? 0.781 18.201 -7.998 1.00 41.47 124 GLY A N 1
ATOM 982 C CA . GLY A 1 124 ? 0.429 18.573 -6.628 1.00 41.47 124 GLY A CA 1
ATOM 983 C C . GLY A 1 124 ? -0.585 17.687 -5.895 1.00 41.47 124 GLY A C 1
ATOM 984 O O . GLY A 1 124 ? -0.942 18.040 -4.775 1.00 41.47 124 GLY A O 1
ATOM 985 N N . SER A 1 125 ? -1.031 16.553 -6.450 1.00 46.12 125 SER A N 1
ATOM 986 C CA . SER A 1 125 ? -1.836 15.578 -5.693 1.00 46.12 125 SER A CA 1
ATOM 987 C C . SER A 1 125 ? -1.040 14.294 -5.482 1.00 46.12 125 SER A C 1
ATOM 989 O O . SER A 1 125 ? -0.616 13.659 -6.445 1.00 46.12 125 SER A O 1
ATOM 991 N N . THR A 1 126 ? -0.830 13.932 -4.216 1.00 49.06 126 THR A N 1
ATOM 992 C CA . THR A 1 126 ? -0.141 12.718 -3.739 1.00 49.06 126 THR A CA 1
ATOM 993 C C . THR A 1 126 ? -0.996 11.455 -3.897 1.00 49.06 126 THR A C 1
ATOM 995 O O . THR A 1 126 ? -0.933 10.572 -3.050 1.00 49.06 126 THR A O 1
ATOM 998 N N . VAL A 1 127 ? -1.883 11.437 -4.895 1.00 57.53 127 VAL A N 1
ATOM 999 C CA . VAL A 1 127 ? -2.855 10.369 -5.133 1.00 57.53 127 VAL A CA 1
ATOM 1000 C C . VAL A 1 127 ? -2.850 10.067 -6.628 1.00 57.53 127 VAL A C 1
ATOM 1002 O O . VAL A 1 127 ? -3.363 10.843 -7.438 1.00 57.53 127 VAL A O 1
ATOM 1005 N N . LEU A 1 128 ? -2.281 8.930 -7.009 1.00 63.53 128 LEU A N 1
ATOM 1006 C CA . LEU A 1 128 ? -2.358 8.396 -8.357 1.00 63.53 128 LEU A CA 1
ATOM 1007 C C . LEU A 1 128 ? -3.810 8.044 -8.655 1.00 63.53 128 LEU A C 1
ATOM 1009 O O . LEU A 1 128 ? -4.446 7.221 -8.004 1.00 63.53 128 LEU A O 1
ATOM 1013 N N . HIS A 1 129 ? -4.357 8.677 -9.685 1.00 66.38 129 HIS A N 1
ATOM 1014 C CA . HIS A 1 129 ? -5.667 8.307 -10.188 1.00 66.38 129 HIS A CA 1
ATOM 1015 C C . HIS A 1 129 ? -5.604 6.886 -10.795 1.00 66.38 129 HIS A C 1
ATOM 1017 O O . HIS A 1 129 ? -4.599 6.551 -11.423 1.00 66.38 129 HIS A O 1
ATOM 1023 N N . PRO A 1 130 ? -6.670 6.062 -10.735 1.00 67.25 130 PRO A N 1
ATOM 1024 C CA . PRO A 1 130 ? -6.673 4.721 -11.338 1.00 67.25 130 PRO A CA 1
ATOM 1025 C C . PRO A 1 130 ? -6.238 4.682 -12.814 1.00 67.25 130 PRO A C 1
ATOM 1027 O O . PRO A 1 130 ? -5.496 3.799 -13.231 1.00 67.25 130 PRO A O 1
ATOM 1030 N N . ARG A 1 131 ? -6.615 5.702 -13.597 1.00 67.81 131 ARG A N 1
ATOM 1031 C CA . ARG A 1 131 ? -6.149 5.875 -14.992 1.00 67.81 131 ARG A CA 1
ATOM 1032 C C . ARG A 1 131 ? -4.628 6.045 -15.112 1.00 67.81 131 ARG A C 1
ATOM 1034 O O . ARG A 1 131 ? -4.045 5.625 -16.107 1.00 67.81 131 ARG A O 1
ATOM 1041 N N . SER A 1 132 ? -3.986 6.653 -14.118 1.00 74.31 132 SER A N 1
ATOM 1042 C CA . SER A 1 132 ? -2.529 6.771 -14.059 1.00 74.31 132 SER A CA 1
ATOM 1043 C C . SER A 1 132 ? -1.887 5.405 -13.788 1.00 74.31 132 SER A C 1
ATOM 1045 O O . SER A 1 132 ? -0.859 5.105 -14.385 1.00 74.31 132 SER A O 1
ATOM 1047 N N . ILE A 1 133 ? -2.510 4.529 -12.987 1.00 76.38 133 ILE A N 1
ATOM 1048 C CA . ILE A 1 133 ? -2.012 3.158 -12.752 1.00 76.38 133 ILE A CA 1
ATOM 1049 C C . ILE A 1 133 ? -1.988 2.353 -14.059 1.00 76.38 133 ILE A C 1
ATOM 1051 O O . ILE A 1 133 ? -0.968 1.749 -14.383 1.00 76.38 133 ILE A O 1
ATOM 1055 N N . GLU A 1 134 ? -3.067 2.388 -14.844 1.00 79.31 134 GLU A N 1
ATOM 1056 C CA . GLU A 1 134 ? -3.135 1.704 -16.148 1.00 79.31 134 GLU A CA 1
ATOM 1057 C C . GLU A 1 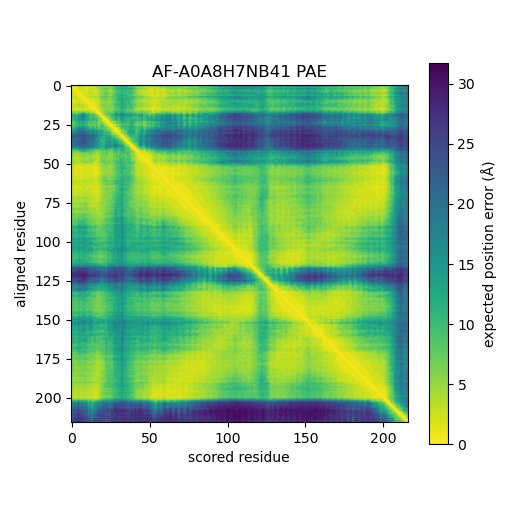134 ? -2.073 2.226 -17.129 1.00 79.31 134 GLU A C 1
ATOM 1059 O O . GLU A 1 134 ? -1.403 1.448 -17.817 1.00 79.31 134 GLU A O 1
ATOM 1064 N N . ALA A 1 135 ? -1.871 3.548 -17.168 1.00 79.56 135 ALA A N 1
ATOM 1065 C CA . ALA A 1 135 ? -0.820 4.158 -17.975 1.00 79.56 135 ALA A CA 1
ATOM 1066 C C . ALA A 1 135 ? 0.572 3.673 -17.535 1.00 79.56 135 ALA A C 1
ATOM 1068 O O . ALA A 1 135 ? 1.369 3.258 -18.378 1.00 79.56 135 ALA A O 1
ATOM 1069 N N . LEU A 1 136 ? 0.844 3.641 -16.226 1.00 79.00 136 LEU A N 1
ATOM 1070 C CA . LEU A 1 136 ? 2.115 3.158 -15.683 1.00 79.00 136 LEU A CA 1
ATOM 1071 C C . LEU A 1 136 ? 2.339 1.674 -15.998 1.00 79.00 136 LEU A C 1
ATOM 1073 O O . LEU A 1 136 ? 3.440 1.297 -16.386 1.00 79.00 136 LEU A O 1
ATOM 1077 N N . GLN A 1 137 ? 1.299 0.838 -15.920 1.00 83.69 137 GLN A N 1
ATOM 1078 C CA . GLN A 1 137 ? 1.354 -0.570 -16.334 1.00 83.69 137 GLN A CA 1
ATOM 1079 C C . GLN A 1 137 ? 1.701 -0.732 -17.814 1.00 83.69 137 GLN A C 1
ATOM 1081 O O . GLN A 1 137 ? 2.549 -1.559 -18.161 1.00 83.69 137 GLN A O 1
ATOM 1086 N N . SER A 1 138 ? 1.094 0.072 -18.686 1.00 86.31 138 SER A N 1
ATOM 1087 C CA . SER A 1 138 ? 1.397 0.056 -20.118 1.00 86.31 138 SER A CA 1
ATOM 1088 C C . SER A 1 138 ? 2.843 0.474 -20.403 1.00 86.31 138 SER A C 1
ATOM 1090 O O . SER A 1 138 ? 3.551 -0.204 -21.156 1.00 86.31 138 SER A O 1
ATOM 1092 N N . LEU A 1 139 ? 3.310 1.561 -19.782 1.00 86.00 139 LEU A N 1
ATOM 1093 C CA . LEU A 1 139 ? 4.674 2.066 -19.945 1.00 86.00 139 LEU A CA 1
ATOM 1094 C C . LEU A 1 139 ? 5.714 1.093 -19.368 1.00 86.00 139 LEU A C 1
ATOM 1096 O O . LEU A 1 139 ? 6.718 0.805 -20.020 1.00 86.00 139 LEU A O 1
ATOM 1100 N N . HIS A 1 140 ? 5.436 0.501 -18.206 1.00 87.81 140 HIS A N 1
ATOM 1101 C CA . HIS A 1 140 ? 6.249 -0.565 -17.628 1.00 87.81 140 HIS A CA 1
ATOM 1102 C C . HIS A 1 140 ? 6.329 -1.782 -18.558 1.00 87.81 140 HIS A C 1
ATOM 1104 O O . HIS A 1 140 ? 7.414 -2.297 -18.811 1.00 87.81 140 HIS A O 1
ATOM 1110 N N . GLY A 1 141 ? 5.208 -2.227 -19.135 1.00 89.19 141 GLY A N 1
ATOM 1111 C CA . GLY A 1 141 ? 5.199 -3.339 -20.090 1.00 89.19 141 GLY A CA 1
ATOM 1112 C C . GLY A 1 141 ? 6.026 -3.057 -21.351 1.00 89.19 141 GLY A C 1
ATOM 1113 O O . GLY A 1 141 ? 6.695 -3.953 -21.867 1.00 89.19 141 GLY A O 1
ATOM 1114 N N . GLN A 1 142 ? 6.020 -1.813 -21.837 1.00 89.88 142 GLN A N 1
ATOM 1115 C CA . GLN A 1 142 ? 6.893 -1.380 -22.933 1.00 89.88 142 GLN A CA 1
ATOM 1116 C C . GLN A 1 142 ? 8.369 -1.440 -22.535 1.00 89.88 142 GLN A C 1
ATOM 1118 O O . GLN A 1 142 ? 9.174 -1.995 -23.284 1.00 89.88 142 GLN A O 1
ATOM 1123 N N . PHE A 1 143 ? 8.709 -0.932 -21.349 1.00 89.50 143 PHE A N 1
ATOM 1124 C CA . PHE A 1 143 ? 10.070 -0.980 -20.823 1.00 89.50 143 PHE A CA 1
ATOM 1125 C C . PHE A 1 143 ? 10.552 -2.423 -20.641 1.00 89.50 143 PHE A C 1
ATOM 1127 O O . PHE A 1 143 ? 11.644 -2.764 -21.088 1.00 89.50 143 PHE A O 1
ATOM 1134 N N . MET A 1 144 ? 9.712 -3.304 -20.094 1.00 90.88 144 MET A N 1
ATOM 1135 C CA . MET A 1 144 ? 10.050 -4.712 -19.881 1.00 90.88 144 MET A CA 1
ATOM 1136 C C . MET A 1 144 ? 10.380 -5.459 -21.168 1.00 90.88 144 MET A C 1
ATOM 1138 O O . MET A 1 144 ? 11.270 -6.301 -21.164 1.00 90.88 144 MET A O 1
ATOM 1142 N N . ARG A 1 145 ? 9.728 -5.133 -22.291 1.00 91.94 145 ARG A N 1
ATOM 1143 C CA . ARG A 1 145 ? 10.083 -5.727 -23.591 1.00 91.94 145 ARG A CA 1
ATOM 1144 C C . ARG A 1 145 ? 11.498 -5.358 -24.030 1.00 91.94 145 ARG A C 1
ATOM 1146 O O . ARG A 1 145 ? 12.193 -6.199 -24.587 1.00 91.94 145 ARG A O 1
ATOM 1153 N N . ILE A 1 146 ? 11.924 -4.125 -23.764 1.00 89.19 146 ILE A N 1
ATOM 1154 C CA . ILE A 1 146 ? 13.298 -3.682 -24.027 1.00 89.19 146 ILE A CA 1
ATOM 1155 C C . ILE A 1 146 ? 14.251 -4.371 -23.047 1.00 89.19 146 ILE A C 1
ATOM 1157 O O . ILE A 1 146 ? 15.288 -4.889 -23.452 1.00 89.19 146 ILE A O 1
ATOM 1161 N N . TRP A 1 147 ? 13.874 -4.419 -21.770 1.00 88.00 147 TRP A N 1
ATOM 1162 C CA . TRP A 1 147 ? 14.679 -4.979 -20.690 1.00 88.00 147 TRP A CA 1
ATOM 1163 C C . TRP A 1 147 ? 14.943 -6.486 -20.837 1.00 88.00 147 TRP A C 1
ATOM 1165 O O . TRP A 1 147 ? 16.057 -6.960 -20.608 1.00 88.00 147 TRP A O 1
ATOM 1175 N N . ASP A 1 148 ? 13.931 -7.250 -21.246 1.00 89.69 148 ASP A N 1
ATOM 1176 C CA . ASP A 1 148 ? 14.039 -8.688 -21.500 1.00 89.69 148 ASP A CA 1
ATOM 1177 C C . ASP A 1 148 ? 14.595 -9.009 -22.895 1.00 89.69 148 ASP A C 1
ATOM 1179 O O . ASP A 1 148 ? 15.125 -10.097 -23.095 1.00 89.69 148 ASP A O 1
ATOM 1183 N N . GLY A 1 149 ? 14.536 -8.060 -23.835 1.00 89.25 149 GLY A N 1
ATOM 1184 C CA . GLY A 1 149 ? 15.099 -8.189 -25.182 1.00 89.25 149 GLY A CA 1
ATOM 1185 C C . GLY A 1 149 ? 16.582 -7.819 -25.309 1.00 89.25 149 GLY A C 1
ATOM 1186 O O . GLY A 1 149 ? 17.114 -7.870 -26.417 1.00 89.25 149 GLY A O 1
ATOM 1187 N N . MET A 1 150 ? 17.255 -7.424 -24.221 1.00 86.88 150 MET A N 1
ATOM 1188 C CA . MET A 1 150 ? 18.683 -7.088 -24.262 1.00 86.88 150 MET A CA 1
ATOM 1189 C C . MET A 1 150 ? 19.538 -8.315 -24.639 1.00 86.88 150 MET A C 1
ATOM 1191 O O . MET A 1 150 ? 19.307 -9.402 -24.107 1.00 86.88 150 MET A O 1
ATOM 1195 N N . PRO A 1 151 ? 20.548 -8.165 -25.517 1.00 87.06 151 PRO A N 1
ATOM 1196 C CA . PRO A 1 151 ? 21.403 -9.278 -25.922 1.00 87.06 151 PRO A CA 1
ATOM 1197 C C . PRO A 1 151 ? 22.334 -9.732 -24.786 1.00 87.06 151 PRO A C 1
ATOM 1199 O O . PRO A 1 151 ? 22.801 -8.928 -23.979 1.00 87.06 151 PRO A O 1
ATOM 1202 N N . GLU A 1 152 ? 22.662 -11.023 -24.738 1.00 86.69 152 GLU A N 1
ATOM 1203 C CA . GLU A 1 152 ? 23.725 -11.539 -23.862 1.00 86.69 152 GLU A CA 1
ATOM 1204 C C . GLU A 1 152 ? 25.124 -11.246 -24.444 1.00 86.69 152 GLU A C 1
ATOM 1206 O O . GLU A 1 152 ? 25.267 -11.164 -25.667 1.00 86.69 152 GLU A O 1
ATOM 1211 N N . PRO A 1 153 ? 26.178 -11.092 -23.611 1.00 84.12 153 PRO A N 1
ATOM 1212 C CA . PRO A 1 153 ? 26.197 -11.178 -22.140 1.00 84.12 153 PRO A CA 1
ATOM 1213 C C . PRO A 1 153 ? 25.788 -9.873 -21.427 1.00 84.12 153 PRO A C 1
ATOM 1215 O O . PRO A 1 153 ? 25.840 -9.774 -20.198 1.00 84.12 153 PRO A O 1
ATOM 1218 N N . LEU A 1 154 ? 25.428 -8.844 -22.201 1.00 80.75 154 LEU A N 1
ATOM 1219 C CA . LEU A 1 154 ? 25.123 -7.503 -21.710 1.00 80.75 154 LEU A CA 1
ATOM 1220 C C . LEU A 1 154 ? 23.950 -7.533 -20.726 1.00 80.75 154 LEU A C 1
ATOM 1222 O O . LEU A 1 154 ? 24.045 -6.968 -19.640 1.00 80.75 154 LEU A O 1
ATOM 1226 N N . ALA A 1 155 ? 22.882 -8.259 -21.064 1.00 83.69 155 ALA A N 1
ATOM 1227 C CA . ALA A 1 155 ? 21.719 -8.420 -20.198 1.00 83.69 155 ALA A CA 1
ATOM 1228 C C . ALA A 1 155 ? 22.100 -8.929 -18.798 1.00 83.69 155 ALA A C 1
ATOM 1230 O O . ALA A 1 155 ? 21.722 -8.307 -17.803 1.00 83.69 155 ALA A O 1
ATOM 1231 N N . SER A 1 156 ? 22.896 -9.999 -18.705 1.00 85.69 156 SER A N 1
ATOM 1232 C CA . SER A 1 156 ? 23.347 -10.551 -17.420 1.00 85.69 156 SER A CA 1
ATOM 1233 C C . SER A 1 156 ? 24.149 -9.545 -16.590 1.00 85.69 156 SER A C 1
ATOM 1235 O O . SER A 1 156 ? 23.890 -9.373 -15.396 1.00 85.69 156 SER A O 1
ATOM 1237 N N . GLN A 1 157 ? 25.096 -8.839 -17.212 1.00 84.56 157 GLN A N 1
ATOM 1238 C CA . GLN A 1 157 ? 25.918 -7.842 -16.524 1.00 84.56 157 GLN A CA 1
ATOM 1239 C C . GLN A 1 157 ? 25.074 -6.672 -15.998 1.00 84.56 157 GLN A C 1
ATOM 1241 O O . GLN A 1 157 ? 25.214 -6.276 -14.838 1.00 84.56 157 GLN A O 1
ATOM 1246 N N . TYR A 1 158 ? 24.172 -6.144 -16.825 1.00 81.69 158 TYR A N 1
ATOM 1247 C CA . TYR A 1 158 ? 23.326 -5.010 -16.461 1.00 81.69 158 TYR A CA 1
ATOM 1248 C C . TYR A 1 158 ? 22.328 -5.358 -15.363 1.00 81.69 158 TYR A C 1
ATOM 1250 O O . TYR A 1 158 ? 22.188 -4.597 -14.403 1.00 81.69 158 TYR A O 1
ATOM 1258 N N . LYS A 1 159 ? 21.664 -6.513 -15.464 1.00 84.88 159 LYS A N 1
ATOM 1259 C CA . LYS A 1 1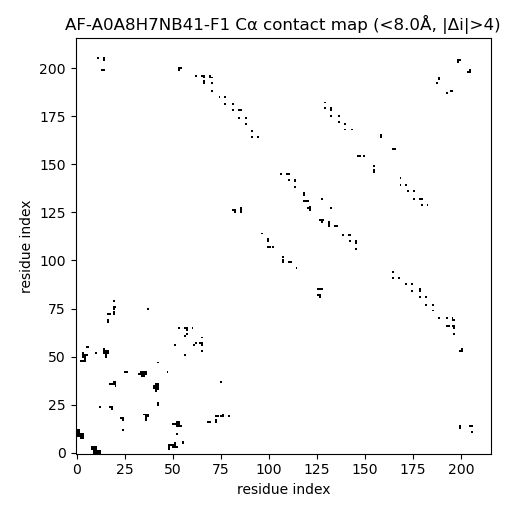59 ? 20.692 -6.971 -14.460 1.00 84.88 159 LYS A CA 1
ATOM 1260 C C . LYS A 1 159 ? 21.364 -7.239 -13.112 1.00 84.88 159 LYS A C 1
ATOM 1262 O O . LYS A 1 159 ? 20.810 -6.873 -12.077 1.00 84.88 159 LYS A O 1
ATOM 1267 N N . ALA A 1 160 ? 22.586 -7.780 -13.108 1.00 84.44 160 ALA A N 1
ATOM 1268 C CA . ALA A 1 160 ? 23.362 -7.982 -11.884 1.00 84.44 160 ALA A CA 1
ATOM 1269 C C . ALA A 1 160 ? 23.756 -6.656 -11.208 1.00 84.44 160 ALA A C 1
ATOM 1271 O O . ALA A 1 160 ? 23.624 -6.517 -9.991 1.00 84.44 160 ALA A O 1
ATOM 1272 N N . GLN A 1 161 ? 24.194 -5.663 -11.988 1.00 85.19 161 GLN A N 1
ATOM 1273 C CA . GLN A 1 161 ? 24.546 -4.335 -11.470 1.00 85.19 161 GLN A CA 1
ATOM 1274 C C . GLN A 1 161 ? 23.320 -3.546 -10.982 1.00 85.19 161 GLN A C 1
ATOM 1276 O O . GLN A 1 161 ? 23.434 -2.730 -10.071 1.00 85.19 161 GLN A O 1
ATOM 1281 N N . ASN A 1 162 ? 22.139 -3.836 -11.535 1.00 84.12 162 ASN A N 1
ATOM 1282 C CA . ASN A 1 162 ? 20.888 -3.133 -11.255 1.00 84.12 162 ASN A CA 1
ATOM 1283 C C . ASN A 1 162 ? 19.845 -4.031 -10.574 1.00 84.12 162 ASN A C 1
ATOM 1285 O O . ASN A 1 162 ? 18.650 -3.925 -10.844 1.00 84.12 162 ASN A O 1
ATOM 1289 N N . PHE A 1 163 ? 20.273 -4.895 -9.647 1.00 82.75 163 PHE A N 1
ATOM 1290 C CA . PHE A 1 163 ? 19.400 -5.888 -9.001 1.00 82.75 163 PHE A CA 1
ATOM 1291 C C . PHE A 1 163 ? 18.150 -5.293 -8.324 1.00 82.75 163 PHE A C 1
ATOM 1293 O O . PHE A 1 163 ? 17.118 -5.958 -8.227 1.00 82.75 163 PHE A O 1
ATOM 1300 N N . ARG A 1 164 ? 18.223 -4.044 -7.835 1.00 79.31 164 ARG A N 1
ATOM 1301 C CA . ARG A 1 164 ? 17.066 -3.341 -7.254 1.00 79.31 164 ARG A CA 1
ATOM 1302 C C . ARG A 1 164 ? 16.024 -3.008 -8.318 1.00 79.31 164 ARG A C 1
ATOM 1304 O O . ARG A 1 164 ? 14.847 -3.266 -8.086 1.00 79.31 164 ARG A O 1
ATOM 1311 N N . LEU A 1 165 ? 16.467 -2.510 -9.475 1.00 81.50 165 LEU A N 1
ATOM 1312 C CA . LEU A 1 165 ? 15.587 -2.261 -10.611 1.00 81.50 165 LEU A CA 1
ATOM 1313 C C . LEU A 1 165 ? 15.009 -3.579 -11.133 1.00 81.50 165 LEU A C 1
ATOM 1315 O O . LEU A 1 165 ? 13.810 -3.639 -11.359 1.00 81.50 165 LEU A O 1
ATOM 1319 N N . GLU A 1 166 ? 15.813 -4.640 -11.269 1.00 85.12 166 GLU A N 1
ATOM 1320 C CA . GLU A 1 166 ? 15.312 -5.967 -11.669 1.00 85.12 166 GLU A CA 1
ATOM 1321 C C . GLU A 1 166 ? 14.205 -6.437 -10.714 1.00 85.12 166 GLU A C 1
ATOM 1323 O O . GLU A 1 166 ? 13.129 -6.840 -11.150 1.00 85.12 166 GLU A O 1
ATOM 1328 N N . ARG A 1 167 ? 14.428 -6.332 -9.397 1.00 84.00 167 ARG A N 1
ATOM 1329 C CA . ARG A 1 167 ? 13.419 -6.692 -8.395 1.00 84.00 167 ARG A CA 1
ATOM 1330 C C . ARG A 1 167 ? 12.147 -5.860 -8.542 1.00 84.00 167 ARG A C 1
ATOM 1332 O O . ARG A 1 167 ? 11.058 -6.423 -8.459 1.00 84.00 167 ARG A O 1
ATOM 1339 N N . TRP A 1 168 ? 12.276 -4.551 -8.746 1.00 83.62 168 TRP A N 1
ATOM 1340 C CA . TRP A 1 168 ? 11.127 -3.678 -8.962 1.00 83.62 168 TRP A CA 1
ATOM 1341 C C . TRP A 1 168 ? 10.382 -4.036 -10.251 1.00 83.62 168 TRP A C 1
ATOM 1343 O O . TRP A 1 168 ? 9.182 -4.268 -10.201 1.00 83.62 168 TRP A O 1
ATOM 1353 N N . CYS A 1 169 ? 11.092 -4.209 -11.365 1.00 83.88 169 CYS A N 1
ATOM 1354 C CA . CYS A 1 169 ? 10.546 -4.610 -12.661 1.00 83.88 169 CYS A CA 1
ATOM 1355 C C . CYS A 1 169 ? 9.717 -5.898 -12.565 1.00 83.88 169 CYS A C 1
ATOM 1357 O O . CYS A 1 169 ? 8.611 -6.009 -13.094 1.00 83.88 169 CYS A O 1
ATOM 1359 N N . ARG A 1 170 ? 10.231 -6.893 -11.835 1.00 87.06 170 ARG A N 1
ATOM 1360 C CA . ARG A 1 170 ? 9.515 -8.155 -11.606 1.00 87.06 170 ARG A CA 1
ATOM 1361 C C . ARG A 1 170 ? 8.347 -7.998 -10.624 1.00 87.06 170 ARG A C 1
ATOM 1363 O O . ARG A 1 170 ? 7.344 -8.689 -10.770 1.00 87.06 170 ARG A O 1
ATOM 1370 N N . GLY A 1 171 ? 8.458 -7.101 -9.643 1.00 85.88 171 GLY A N 1
ATOM 1371 C CA . GLY A 1 171 ? 7.438 -6.841 -8.619 1.00 85.88 171 GLY A CA 1
ATOM 1372 C C . GLY A 1 171 ? 6.373 -5.807 -9.002 1.00 85.88 171 GLY A C 1
ATOM 1373 O O . GLY A 1 171 ? 5.374 -5.673 -8.298 1.00 85.88 171 GLY A O 1
ATOM 1374 N N . PHE A 1 172 ? 6.547 -5.092 -10.111 1.00 85.31 172 PHE A N 1
ATOM 1375 C CA . PHE A 1 172 ? 5.722 -3.944 -10.478 1.00 85.31 172 PHE A CA 1
ATOM 1376 C C . PHE A 1 172 ? 4.241 -4.296 -10.668 1.00 85.31 172 PHE A C 1
ATOM 1378 O O . PHE A 1 172 ? 3.346 -3.540 -10.281 1.00 85.31 172 PHE A O 1
ATOM 1385 N N . LYS A 1 173 ? 3.957 -5.482 -11.223 1.00 84.56 173 LYS A N 1
ATOM 1386 C CA . LYS A 1 173 ? 2.576 -5.959 -11.354 1.00 84.56 173 LYS A CA 1
ATOM 1387 C C . LYS A 1 173 ? 1.917 -6.118 -9.982 1.00 84.56 173 LYS A C 1
ATOM 1389 O O . LYS A 1 173 ? 0.827 -5.603 -9.785 1.00 84.56 173 LYS A O 1
ATOM 1394 N N . ALA A 1 174 ? 2.593 -6.762 -9.031 1.00 86.44 174 ALA A N 1
ATOM 1395 C CA . ALA A 1 174 ? 2.061 -6.938 -7.681 1.00 86.44 174 ALA A CA 1
ATOM 1396 C C . ALA A 1 174 ? 1.819 -5.585 -6.991 1.00 86.44 174 ALA A C 1
ATOM 1398 O O . ALA A 1 174 ? 0.781 -5.394 -6.366 1.00 86.44 174 ALA A O 1
ATOM 1399 N N . LEU A 1 175 ? 2.731 -4.621 -7.171 1.00 84.75 175 LEU A N 1
ATOM 1400 C CA . LEU A 1 175 ? 2.560 -3.258 -6.660 1.00 84.75 175 LEU A CA 1
ATOM 1401 C C . LEU A 1 175 ? 1.303 -2.587 -7.234 1.00 84.75 175 LEU A C 1
ATOM 1403 O O . LEU A 1 175 ? 0.505 -2.024 -6.489 1.00 84.75 175 LEU A O 1
ATOM 1407 N N . THR A 1 176 ? 1.109 -2.649 -8.552 1.00 82.81 176 THR A N 1
ATOM 1408 C CA . THR A 1 176 ? -0.036 -1.995 -9.207 1.00 82.81 176 THR A CA 1
ATOM 1409 C C . THR A 1 176 ? -1.362 -2.708 -8.953 1.00 82.81 176 THR A C 1
ATOM 1411 O O . THR A 1 176 ? -2.372 -2.035 -8.758 1.00 82.81 176 THR A O 1
ATOM 1414 N N . ASP A 1 177 ? -1.362 -4.042 -8.874 1.00 85.56 177 ASP A N 1
ATOM 1415 C CA . 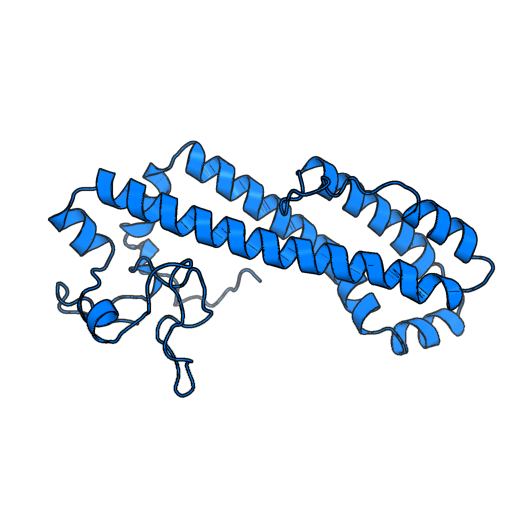ASP A 1 177 ? -2.517 -4.829 -8.430 1.00 85.56 177 ASP A CA 1
ATOM 1416 C C . ASP A 1 177 ? -2.916 -4.430 -6.996 1.00 85.56 177 ASP A C 1
ATOM 1418 O O . ASP A 1 177 ? -4.098 -4.242 -6.707 1.00 85.56 177 ASP A O 1
ATOM 1422 N N . TYR A 1 178 ? -1.935 -4.240 -6.106 1.00 86.44 178 TYR A N 1
ATOM 1423 C CA . TYR A 1 178 ? -2.184 -3.844 -4.721 1.00 86.44 178 TYR A CA 1
ATOM 1424 C C . TYR A 1 178 ? -2.705 -2.403 -4.605 1.00 86.44 178 TYR A C 1
ATOM 1426 O O . TYR A 1 178 ? -3.659 -2.158 -3.869 1.00 86.44 178 TYR A O 1
ATOM 1434 N N . LEU A 1 179 ? -2.169 -1.457 -5.385 1.00 84.06 179 LEU A N 1
ATOM 1435 C CA . LEU A 1 179 ? -2.726 -0.099 -5.482 1.00 84.06 179 LEU A CA 1
ATOM 1436 C C . LEU A 1 179 ? -4.180 -0.110 -5.980 1.00 84.06 179 LEU A C 1
ATOM 1438 O O . LEU A 1 179 ? -5.041 0.558 -5.405 1.00 84.06 179 LEU A O 1
ATOM 1442 N N . ALA A 1 180 ? -4.482 -0.897 -7.016 1.00 82.69 180 ALA A N 1
ATOM 1443 C CA . ALA A 1 180 ? -5.847 -1.046 -7.520 1.00 82.69 180 ALA A CA 1
ATOM 1444 C C . ALA A 1 180 ? -6.787 -1.644 -6.458 1.00 82.69 180 ALA A C 1
ATOM 1446 O O . ALA A 1 180 ? -7.925 -1.186 -6.312 1.00 82.69 180 ALA A O 1
ATOM 1447 N N . TRP A 1 181 ? -6.302 -2.620 -5.684 1.00 87.75 181 TRP A N 1
ATOM 1448 C CA . TRP A 1 181 ? -7.027 -3.184 -4.549 1.00 87.75 181 TRP A CA 1
ATOM 1449 C C . TRP A 1 181 ? -7.313 -2.128 -3.470 1.00 87.75 181 TRP A C 1
ATOM 1451 O O . TRP A 1 181 ? -8.467 -1.991 -3.072 1.00 87.75 181 TRP A O 1
ATOM 1461 N N . LEU A 1 182 ? -6.333 -1.304 -3.075 1.00 86.19 182 LEU A N 1
ATOM 1462 C CA . LEU A 1 182 ? -6.532 -0.224 -2.093 1.00 86.19 182 LEU A CA 1
ATOM 1463 C C . LEU A 1 182 ? -7.614 0.778 -2.535 1.00 86.19 182 LEU A C 1
ATOM 1465 O O . LEU A 1 182 ? -8.474 1.167 -1.737 1.00 86.19 182 LEU A O 1
ATOM 1469 N N . HIS A 1 183 ? -7.627 1.162 -3.814 1.00 82.56 183 HIS A N 1
ATOM 1470 C CA . HIS A 1 183 ? -8.687 2.008 -4.373 1.00 82.56 183 HIS A CA 1
ATOM 1471 C C . HIS A 1 183 ? -10.061 1.331 -4.349 1.00 82.56 183 HIS A C 1
ATOM 1473 O O . HIS A 1 183 ? -11.068 1.984 -4.062 1.00 82.56 183 HIS A O 1
ATOM 1479 N N . ALA A 1 184 ? -10.128 0.037 -4.671 1.00 85.56 184 ALA A N 1
ATOM 1480 C CA . ALA A 1 184 ? -11.373 -0.722 -4.617 1.00 85.56 184 ALA A CA 1
ATOM 1481 C C . ALA A 1 184 ? -11.903 -0.813 -3.179 1.00 85.56 184 ALA A C 1
ATOM 1483 O O . ALA A 1 184 ? -13.060 -0.467 -2.951 1.00 85.56 184 ALA A O 1
ATOM 1484 N N . SER A 1 185 ? -11.045 -1.148 -2.213 1.00 86.44 185 SER A N 1
ATOM 1485 C CA . SER A 1 185 ? -11.392 -1.181 -0.788 1.00 86.44 185 SER A CA 1
ATOM 1486 C C . SER A 1 185 ? -11.850 0.180 -0.267 1.00 86.44 185 SER A C 1
ATOM 1488 O O . SER A 1 185 ? -12.788 0.255 0.522 1.00 86.44 185 SER A O 1
ATOM 1490 N N . THR A 1 186 ? -11.234 1.272 -0.732 1.00 86.62 186 THR A N 1
ATOM 1491 C CA . THR A 1 186 ? -11.668 2.632 -0.375 1.00 86.62 186 THR A CA 1
ATOM 1492 C C . THR A 1 186 ? -13.117 2.875 -0.798 1.00 86.62 186 THR A C 1
ATOM 1494 O O . THR A 1 186 ? -13.917 3.335 0.015 1.00 86.62 186 THR A O 1
ATOM 1497 N N . ARG A 1 187 ? -13.471 2.534 -2.044 1.00 87.31 187 ARG A N 1
ATOM 1498 C CA . ARG A 1 187 ? -14.841 2.695 -2.561 1.00 87.31 187 ARG A CA 1
ATOM 1499 C C . ARG A 1 187 ? -15.839 1.796 -1.841 1.00 87.31 187 ARG A C 1
ATOM 1501 O O . ARG A 1 187 ? -16.883 2.278 -1.425 1.00 87.31 187 ARG A O 1
ATOM 1508 N N . GLU A 1 188 ? -15.489 0.530 -1.635 1.00 88.56 188 GLU A N 1
ATOM 1509 C CA . GLU A 1 188 ? -16.340 -0.435 -0.931 1.00 88.56 188 GLU A CA 1
ATOM 1510 C C . GLU A 1 188 ? -16.736 0.070 0.465 1.00 88.56 188 GLU A C 1
ATOM 1512 O O . GLU A 1 188 ? -17.902 0.016 0.851 1.00 88.56 188 GLU A O 1
ATOM 1517 N N . ILE A 1 189 ? -15.783 0.644 1.202 1.00 87.75 189 ILE A N 1
ATOM 1518 C CA . ILE A 1 189 ? -16.034 1.195 2.539 1.00 87.75 189 ILE A CA 1
ATOM 1519 C C . ILE A 1 189 ? -16.857 2.484 2.480 1.00 87.75 189 ILE A C 1
ATOM 1521 O O . ILE A 1 189 ? -17.679 2.720 3.363 1.00 87.75 189 ILE A O 1
ATOM 1525 N N . GLN A 1 190 ? -16.652 3.329 1.467 1.00 88.62 190 GLN A N 1
ATOM 1526 C CA . GLN A 1 190 ? -17.473 4.528 1.270 1.00 88.62 190 GLN A CA 1
ATOM 1527 C C . GLN A 1 190 ? -18.935 4.173 0.971 1.00 88.62 190 GLN A C 1
ATOM 1529 O O . GLN A 1 190 ? -19.838 4.842 1.469 1.00 88.62 190 GLN A O 1
ATOM 1534 N N . GLU A 1 191 ? -19.164 3.125 0.182 1.00 91.69 191 GLU A N 1
ATOM 1535 C CA . GLU A 1 191 ? -20.497 2.659 -0.207 1.00 91.69 191 GLU A CA 1
ATOM 1536 C C . GLU A 1 191 ? -21.194 1.879 0.916 1.00 91.69 191 GLU A C 1
ATOM 1538 O O . GLU A 1 191 ? -22.410 1.985 1.079 1.00 91.69 191 GLU A O 1
ATOM 1543 N N . ASN A 1 192 ? -20.438 1.121 1.717 1.00 92.75 192 ASN A N 1
ATOM 1544 C CA . ASN A 1 192 ? -20.971 0.320 2.815 1.00 92.75 192 ASN A CA 1
ATOM 1545 C C . ASN A 1 192 ? -20.094 0.401 4.080 1.00 92.75 192 ASN A C 1
ATOM 1547 O O . ASN A 1 192 ? -19.442 -0.575 4.465 1.00 92.75 192 ASN A O 1
ATOM 1551 N N . PRO A 1 193 ? -20.113 1.533 4.803 1.00 90.88 193 PRO A N 1
ATOM 1552 C CA . PRO A 1 193 ? -19.287 1.701 5.998 1.00 90.88 193 PRO A CA 1
ATOM 1553 C C . PRO A 1 193 ? -19.718 0.767 7.142 1.00 90.88 193 PRO A C 1
ATOM 1555 O O . PRO A 1 193 ? -18.925 0.456 8.033 1.00 90.88 193 PRO A O 1
ATOM 1558 N N . GLN A 1 194 ? -20.955 0.260 7.109 1.00 89.94 194 GLN A N 1
ATOM 1559 C CA . GLN A 1 194 ? -21.473 -0.672 8.107 1.00 89.94 194 GLN A CA 1
ATOM 1560 C C . GLN A 1 194 ? -20.765 -2.036 8.059 1.00 89.94 194 GLN A C 1
ATOM 1562 O O . GLN A 1 194 ? -20.597 -2.660 9.112 1.00 89.94 194 GLN A O 1
ATOM 1567 N N . ALA A 1 195 ? -20.261 -2.442 6.885 1.00 88.81 195 ALA A N 1
ATOM 1568 C CA . ALA A 1 195 ? -19.465 -3.657 6.721 1.00 88.81 195 ALA A CA 1
ATOM 1569 C C . ALA A 1 195 ? -18.206 -3.656 7.601 1.00 88.81 195 ALA A C 1
ATOM 1571 O O . ALA A 1 195 ? -17.827 -4.704 8.124 1.00 88.81 195 ALA A O 1
ATOM 1572 N N . LEU A 1 196 ? -17.590 -2.489 7.843 1.00 87.88 196 LEU A N 1
ATOM 1573 C CA . LEU A 1 196 ? -16.440 -2.383 8.747 1.00 87.88 196 LEU A CA 1
ATOM 1574 C C . LEU A 1 196 ? -16.807 -2.728 10.186 1.00 87.88 196 LEU A C 1
ATOM 1576 O O . LEU A 1 196 ? -16.026 -3.373 10.882 1.00 87.88 196 LEU A O 1
ATOM 1580 N N . VAL A 1 197 ? -17.982 -2.301 10.645 1.00 90.88 197 VAL A N 1
ATOM 1581 C CA . VAL A 1 197 ? -18.453 -2.606 11.999 1.00 90.88 197 VAL A CA 1
ATOM 1582 C C . VAL A 1 197 ? -18.828 -4.073 12.119 1.00 90.88 197 VAL A C 1
ATOM 1584 O O . VAL A 1 197 ? -18.479 -4.700 13.116 1.00 90.88 197 VAL A O 1
ATOM 1587 N N . ASP A 1 198 ? -19.504 -4.629 11.116 1.00 89.88 198 ASP A N 1
ATOM 1588 C CA . ASP A 1 198 ? -19.855 -6.050 11.107 1.00 89.88 198 ASP A CA 1
ATOM 1589 C C . ASP A 1 198 ? -18.602 -6.919 11.130 1.00 89.88 198 ASP A C 1
ATOM 1591 O O . ASP A 1 198 ? -18.488 -7.811 11.969 1.00 89.88 198 ASP A O 1
ATOM 1595 N N . TRP A 1 199 ? -17.608 -6.588 10.306 1.00 86.62 199 TRP A N 1
ATOM 1596 C CA . TRP A 1 199 ? -16.296 -7.222 10.342 1.00 86.62 199 TRP A CA 1
ATOM 1597 C C . TRP A 1 199 ? -15.625 -7.074 11.715 1.00 86.62 199 TRP A C 1
ATOM 1599 O O . TRP A 1 199 ? -15.230 -8.074 12.317 1.00 86.62 199 TRP A O 1
ATOM 1609 N N . ALA A 1 200 ? -15.558 -5.851 12.250 1.00 87.75 200 ALA A N 1
ATOM 1610 C CA . ALA A 1 200 ? -14.874 -5.528 13.502 1.00 87.75 200 ALA A CA 1
ATOM 1611 C C . ALA A 1 200 ? -15.519 -6.138 14.757 1.00 87.75 200 ALA A C 1
ATOM 1613 O O . ALA A 1 200 ? -14.848 -6.264 15.785 1.00 87.75 200 ALA A O 1
ATOM 1614 N N . LEU A 1 201 ? -16.812 -6.464 14.698 1.00 88.25 201 LEU A N 1
ATOM 1615 C CA . LEU A 1 201 ? -17.567 -7.087 15.787 1.00 88.25 201 LEU A CA 1
ATOM 1616 C C . LEU A 1 201 ? -17.814 -8.586 15.563 1.00 88.25 201 LEU A C 1
ATOM 1618 O O . LEU A 1 201 ? -18.286 -9.260 16.480 1.00 88.25 201 LEU A O 1
ATOM 1622 N N . SER A 1 202 ? -17.506 -9.118 14.376 1.00 81.31 202 SER A N 1
ATOM 1623 C CA . SER A 1 202 ? -17.713 -10.532 14.073 1.00 81.31 202 SER A CA 1
ATOM 1624 C C . SER A 1 202 ? -16.807 -11.443 14.923 1.00 81.31 202 SER A C 1
ATOM 1626 O O . SER A 1 202 ? -15.657 -11.095 15.209 1.00 81.31 202 SER A O 1
ATOM 1628 N N . PRO A 1 203 ? -17.276 -12.651 15.297 1.00 63.34 203 PRO A N 1
ATOM 1629 C CA . PRO A 1 203 ? -16.446 -13.648 15.978 1.00 63.34 203 PRO A CA 1
ATOM 1630 C C . PRO A 1 203 ? -15.217 -14.073 15.159 1.00 63.34 203 PRO A C 1
ATOM 1632 O O . PRO A 1 203 ? -14.163 -14.347 15.730 1.00 63.34 203 PRO A O 1
ATOM 1635 N N . ASP A 1 204 ? -15.325 -14.087 13.827 1.00 55.31 204 ASP A N 1
ATOM 1636 C CA . ASP A 1 204 ? -14.227 -14.412 12.902 1.00 55.31 204 ASP A CA 1
ATOM 1637 C C . ASP A 1 204 ? -13.287 -13.211 12.662 1.00 55.31 204 ASP A C 1
ATOM 1639 O O . ASP A 1 204 ? -12.085 -13.362 12.412 1.00 55.31 204 ASP A O 1
ATOM 1643 N N . GLY A 1 205 ? -13.783 -12.006 12.944 1.00 48.81 205 GLY A N 1
ATOM 1644 C CA . GLY A 1 205 ? -13.004 -10.816 13.279 1.00 48.81 205 GLY A CA 1
ATOM 1645 C C . GLY A 1 205 ? -12.111 -10.982 14.518 1.00 48.81 205 GLY A C 1
ATOM 1646 O O . GLY A 1 205 ? -11.308 -10.094 14.780 1.00 48.81 205 GLY A O 1
ATOM 1647 N N . ASN A 1 206 ? -12.186 -12.127 15.223 1.00 43.31 206 ASN A N 1
ATOM 1648 C CA . ASN A 1 206 ? -11.257 -12.607 16.263 1.00 43.31 206 ASN A CA 1
ATOM 1649 C C . ASN A 1 206 ? -10.626 -13.999 15.969 1.00 43.31 206 ASN A C 1
ATOM 1651 O O . ASN A 1 206 ? -9.903 -14.521 16.811 1.00 43.31 206 ASN A O 1
ATOM 1655 N N . LYS A 1 207 ? -10.845 -14.605 14.786 1.00 39.16 207 LYS A N 1
ATOM 1656 C CA . LYS A 1 207 ? -10.180 -15.850 14.335 1.00 39.16 207 LYS A CA 1
ATOM 1657 C C . LYS A 1 207 ? -9.316 -15.666 13.078 1.00 39.16 207 LYS A C 1
ATOM 1659 O O . LYS A 1 207 ? -9.578 -16.255 12.038 1.00 39.16 207 LYS A O 1
ATOM 1664 N N . TRP A 1 208 ? -8.259 -14.865 13.164 1.00 40.03 208 TRP A N 1
ATOM 1665 C CA . TRP A 1 208 ? -7.193 -14.850 12.150 1.00 40.03 208 TRP A CA 1
ATOM 1666 C C . TRP A 1 208 ? -5.918 -15.391 12.783 1.00 40.03 208 TRP A C 1
ATOM 1668 O O . TRP A 1 208 ? -4.933 -14.691 12.972 1.00 40.03 208 TRP A O 1
ATOM 1678 N N . SER A 1 209 ? -5.978 -16.647 13.213 1.00 46.16 209 SER A N 1
ATOM 1679 C CA . SER A 1 209 ? -4.813 -17.525 13.311 1.00 46.16 209 SER A CA 1
ATOM 1680 C C . SER A 1 209 ? -5.269 -18.887 13.806 1.00 46.16 209 SER A C 1
ATOM 1682 O O . SER A 1 209 ? -5.543 -19.039 14.988 1.00 46.16 209 SER A O 1
ATOM 1684 N N . GLN A 1 210 ? -5.334 -19.863 12.901 1.00 35.69 210 GLN A N 1
ATOM 1685 C CA . GLN A 1 210 ? -4.778 -21.201 13.153 1.00 35.69 210 GLN A CA 1
ATOM 1686 C C . GLN A 1 210 ? -4.271 -21.833 11.852 1.00 35.69 210 GLN A C 1
ATOM 1688 O O . GLN A 1 210 ? -3.254 -22.516 11.894 1.00 35.69 210 GLN A O 1
ATOM 1693 N N . ASP A 1 211 ? -4.843 -21.486 10.697 1.00 32.47 211 ASP A N 1
ATOM 1694 C CA . ASP A 1 211 ? -4.367 -22.014 9.417 1.00 32.47 211 ASP A CA 1
ATOM 1695 C C . ASP A 1 211 ? -3.511 -20.969 8.702 1.00 32.47 211 ASP A C 1
ATOM 1697 O O . ASP A 1 211 ? -4.009 -20.027 8.089 1.00 32.47 211 ASP A O 1
ATOM 1701 N N . GLY A 1 212 ? -2.193 -21.108 8.859 1.00 33.84 212 GLY A N 1
ATOM 1702 C CA . GLY A 1 212 ? -1.146 -20.236 8.325 1.00 33.84 212 GLY A CA 1
ATOM 1703 C C . GLY A 1 212 ? -1.027 -20.206 6.799 1.00 33.84 212 GLY A C 1
ATOM 1704 O O . GLY A 1 212 ? 0.063 -20.415 6.277 1.00 33.84 212 GLY A O 1
ATOM 1705 N N . ASN A 1 213 ? -2.106 -19.891 6.086 1.00 28.30 213 ASN A N 1
ATOM 1706 C CA . ASN A 1 213 ? -2.041 -19.523 4.678 1.00 28.30 213 ASN A CA 1
ATOM 1707 C C . ASN A 1 213 ? -2.101 -18.006 4.553 1.00 28.30 213 ASN A C 1
ATOM 1709 O O . ASN A 1 213 ? -3.156 -17.375 4.550 1.00 28.30 213 ASN A O 1
ATOM 1713 N N . TYR A 1 214 ? -0.902 -17.443 4.482 1.00 34.81 214 TYR A N 1
ATOM 1714 C CA . TYR A 1 214 ? -0.647 -16.069 4.100 1.00 34.81 214 TYR A CA 1
ATOM 1715 C C . TYR A 1 214 ? -1.261 -15.791 2.723 1.00 34.81 214 TYR A C 1
ATOM 1717 O O . TYR A 1 214 ? -0.922 -16.456 1.746 1.00 34.81 214 TYR A O 1
ATOM 1725 N N . LEU A 1 215 ? -2.115 -14.772 2.639 1.00 30.52 215 LEU A N 1
ATOM 1726 C CA . LEU A 1 215 ? -2.197 -13.973 1.423 1.00 30.52 215 LEU A CA 1
ATOM 1727 C C . LEU A 1 215 ? -1.018 -13.000 1.492 1.00 30.52 215 LEU A C 1
ATOM 1729 O O . LEU A 1 215 ? -1.010 -12.079 2.311 1.00 30.52 215 LEU A O 1
ATOM 1733 N N . VAL A 1 216 ? 0.019 -13.355 0.734 1.00 32.50 216 VAL A N 1
ATOM 1734 C CA . VAL A 1 216 ? 1.200 -12.540 0.422 1.00 32.50 216 VAL A CA 1
ATOM 1735 C C . VAL A 1 216 ? 0.790 -11.387 -0.480 1.00 32.50 216 VAL A C 1
ATOM 1737 O O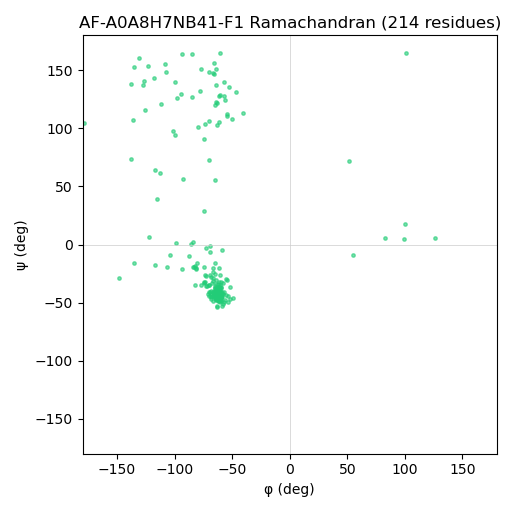 . VAL A 1 216 ? -0.028 -11.644 -1.391 1.00 32.50 216 VAL A O 1
#

pLDDT: mean 75.82, std 16.69, range [28.3, 95.06]

Foldseek 3Di:
DADAVVDPDGADLLLFLFDLPHPDSDDDPPDDQDDDRLNPDGPDPVNSNPTHGLVVCCVVPNLVVSLVSLLVSVVSSLLVVLLVLLVVLVVLLVVLVVCLVVDDPVCSVQSVVLNPPDLPPPDPDSHQDLVSLVSSVVSLVSVVCSLVPDDPPVSVVVCVVPVVSVVCSVCVVVSSVVSVVSVVVNVVCVVPSSVSSCCSPPPVVRVPDDDPDDPD

Secondary structure (DSSP, 8-state):
-B--TT-SS-B-GGGSS--SS-SSSSPPTT--TT-EETTTEE--HHHHHHPPPHHHHHHHH-HHHHHHHHHHHHHHHHHHHHHHHHHHHHHHHHHHHHHGGGS-TTTHHHHHHHHHS-----TT-SS--HHHHHHHHHHHHHHHHHHHTPPTTHHHHHHHHTHHHHHHHHHHHHHHHHHHHHHHHHHHHHH-THHHHHHHHSSGGG---SS-----

Sequence (216 aa):
MARCPGCERWQEVRAFRIGVGERRWRPGPGFPAGATHGETVNITEAFLDGIRCNACFAQAHGREELTAALSSWFFRLLAKHQSELELDAFWEWDKIRDLLPSLPSETQPAVQSILRAEFVASQGSTVLHPRSIEALQSLHGQFMRIWDGMPEPLASQYKAQNFRLERWCRGFKALTDYLAWLHASTREIQENPQALVDWALSPDGNKWSQDGNYLV